Protein AF-A0A9W7AYM8-F1 (afdb_monomer_lite)

pLDDT: mean 81.11, std 18.8, range [40.88, 98.06]

Structure (mmCIF, N/CA/C/O backbone):
data_AF-A0A9W7AYM8-F1
#
_entry.id   AF-A0A9W7AYM8-F1
#
loop_
_atom_site.group_PDB
_atom_site.id
_atom_site.type_symbol
_atom_site.label_atom_id
_atom_site.label_alt_id
_atom_site.label_comp_id
_atom_site.label_asym_id
_atom_site.label_entity_id
_atom_site.label_seq_id
_atom_site.pdbx_PDB_ins_code
_atom_site.Cartn_x
_atom_site.Cartn_y
_atom_site.Cartn_z
_atom_site.occupancy
_atom_site.B_iso_or_equiv
_atom_site.auth_seq_id
_atom_site.auth_comp_id
_atom_site.auth_asym_id
_atom_site.auth_atom_id
_atom_site.pdbx_PDB_model_num
ATOM 1 N N . MET A 1 1 ? 17.872 45.618 36.017 1.00 49.00 1 MET A N 1
ATOM 2 C CA . MET A 1 1 ? 18.194 44.277 35.486 1.00 49.00 1 MET A CA 1
ATOM 3 C C . MET A 1 1 ? 17.158 43.943 34.431 1.00 49.00 1 MET A C 1
ATOM 5 O O . MET A 1 1 ? 16.007 43.738 34.785 1.00 49.00 1 MET A O 1
ATOM 9 N N . ALA A 1 2 ? 17.529 44.020 33.153 1.00 47.97 2 ALA A N 1
ATOM 10 C CA . ALA A 1 2 ? 16.627 43.759 32.036 1.00 47.97 2 ALA A CA 1
ATOM 11 C C . ALA A 1 2 ? 16.777 42.294 31.604 1.00 47.97 2 ALA A C 1
ATOM 13 O O . ALA A 1 2 ? 17.857 41.877 31.187 1.00 47.97 2 ALA A O 1
ATOM 14 N N . THR A 1 3 ? 15.705 41.519 31.748 1.00 61.06 3 THR A N 1
ATOM 15 C CA . THR A 1 3 ? 15.609 40.142 31.256 1.00 61.06 3 THR A CA 1
ATOM 16 C C . THR A 1 3 ? 15.470 40.186 29.740 1.00 61.06 3 THR A C 1
ATOM 18 O O . THR A 1 3 ? 14.425 40.564 29.215 1.00 61.06 3 THR A O 1
ATOM 21 N N . PHE A 1 4 ? 16.539 39.831 29.031 1.00 52.12 4 PHE A N 1
ATOM 22 C CA . PHE A 1 4 ? 16.510 39.626 27.588 1.00 52.12 4 PHE A CA 1
ATOM 23 C C . PHE A 1 4 ? 15.686 38.368 27.284 1.00 52.12 4 PHE A C 1
ATOM 25 O O . PHE A 1 4 ? 16.128 37.252 27.547 1.00 52.12 4 PHE A O 1
ATOM 32 N N . MET A 1 5 ? 14.480 38.554 26.741 1.00 53.94 5 MET A N 1
ATOM 33 C CA . MET A 1 5 ? 13.740 37.488 26.068 1.00 53.94 5 MET A CA 1
ATOM 34 C C . MET A 1 5 ? 14.523 37.098 24.812 1.00 53.94 5 MET A C 1
ATOM 36 O O . MET A 1 5 ? 14.597 37.862 23.849 1.00 53.94 5 MET A O 1
ATOM 40 N N . THR A 1 6 ? 15.153 35.926 24.838 1.00 57.06 6 THR A N 1
ATOM 41 C CA . THR A 1 6 ? 15.755 35.308 23.659 1.00 57.06 6 THR A CA 1
ATOM 42 C C . THR A 1 6 ? 14.660 35.014 22.644 1.00 57.06 6 THR A C 1
ATOM 44 O O . THR A 1 6 ? 13.666 34.353 22.941 1.00 57.06 6 THR A O 1
ATOM 47 N N . GLY A 1 7 ? 14.844 35.586 21.455 1.00 48.31 7 GLY A N 1
ATOM 48 C CA . GLY A 1 7 ? 13.898 35.543 20.356 1.00 48.31 7 GLY A CA 1
ATOM 49 C C . GLY A 1 7 ? 13.486 34.129 19.969 1.00 48.31 7 GLY A C 1
ATOM 50 O O . GLY A 1 7 ? 14.248 33.169 20.077 1.00 48.31 7 GLY A O 1
ATOM 51 N N . THR A 1 8 ? 12.256 34.055 19.474 1.00 43.59 8 THR A N 1
ATOM 52 C CA . THR A 1 8 ? 11.694 32.950 18.712 1.00 43.59 8 THR A CA 1
ATOM 53 C C . THR A 1 8 ? 12.670 32.539 17.613 1.00 43.59 8 THR A C 1
ATOM 55 O O . THR A 1 8 ? 12.775 33.170 16.561 1.00 43.59 8 THR A O 1
ATOM 58 N N . THR A 1 9 ? 13.413 31.462 17.851 1.00 45.94 9 THR A N 1
ATOM 59 C CA . THR A 1 9 ? 14.092 30.739 16.787 1.00 45.94 9 THR A CA 1
ATOM 60 C C . THR A 1 9 ? 13.008 30.260 15.834 1.00 45.94 9 THR A C 1
ATOM 62 O O . THR A 1 9 ? 12.247 29.345 16.134 1.00 45.94 9 THR A O 1
ATOM 65 N N . SER A 1 10 ? 12.901 30.946 14.696 1.00 50.12 10 SER A N 1
ATOM 66 C CA . SER A 1 10 ? 12.214 30.475 13.500 1.00 50.12 10 SER A CA 1
ATOM 67 C C . SER A 1 10 ? 12.677 29.044 13.245 1.00 50.12 10 SER A C 1
ATOM 69 O O . SER A 1 10 ? 13.763 28.832 12.701 1.00 50.12 10 SER A O 1
ATOM 71 N N . GLY A 1 11 ? 11.886 28.071 13.700 1.00 44.09 11 GLY A N 1
ATOM 72 C CA . GLY A 1 11 ? 12.108 26.663 13.436 1.00 44.09 11 GLY A CA 1
ATOM 73 C C . GLY A 1 11 ? 12.132 26.500 11.931 1.00 44.09 11 GLY A C 1
ATOM 74 O O . GLY A 1 11 ? 11.099 26.644 11.279 1.00 44.09 11 GLY A O 1
ATOM 75 N N . GLY A 1 12 ? 13.326 26.288 11.370 1.00 41.69 12 GLY A N 1
ATOM 76 C CA . GLY A 1 12 ? 13.466 25.952 9.964 1.00 41.69 12 GLY A CA 1
ATOM 77 C C . GLY A 1 12 ? 12.492 24.822 9.683 1.00 41.69 12 GLY A C 1
ATOM 78 O O . GLY A 1 12 ? 12.510 23.832 10.413 1.00 41.69 12 GLY A O 1
ATOM 79 N N . GLN A 1 13 ? 11.598 25.017 8.707 1.00 43.66 13 GLN A N 1
ATOM 80 C CA . GLN A 1 13 ? 10.632 23.999 8.313 1.00 43.66 13 GLN A CA 1
ATOM 81 C C . GLN A 1 13 ? 11.403 22.693 8.173 1.00 43.66 13 GLN A C 1
ATOM 83 O O . GLN A 1 13 ? 12.288 22.586 7.317 1.00 43.66 13 GLN A O 1
ATOM 88 N N . ALA A 1 14 ? 11.148 21.750 9.085 1.00 51.19 14 ALA A N 1
ATOM 89 C CA . ALA A 1 14 ? 11.766 20.443 9.027 1.00 51.19 14 ALA A CA 1
ATOM 90 C C . ALA A 1 14 ? 11.493 19.942 7.615 1.00 51.19 14 ALA A C 1
ATOM 92 O O . ALA A 1 14 ? 10.332 19.902 7.207 1.00 51.19 14 ALA A O 1
ATOM 93 N N . LYS A 1 15 ? 12.555 19.699 6.835 1.00 53.69 15 LYS A N 1
ATOM 94 C CA . LYS A 1 15 ? 12.430 19.215 5.460 1.00 53.69 15 LYS A CA 1
ATOM 95 C C . LYS A 1 15 ? 11.578 17.958 5.530 1.00 53.69 15 LYS A C 1
ATOM 97 O O . LYS A 1 15 ? 12.066 16.914 5.956 1.00 53.69 15 LYS A O 1
ATOM 102 N N . GLY A 1 16 ? 10.297 18.105 5.194 1.00 60.88 16 GLY A N 1
ATOM 103 C CA . GLY A 1 16 ? 9.349 17.013 5.220 1.00 60.88 16 GLY A CA 1
ATOM 104 C C . GLY A 1 16 ? 9.909 15.898 4.358 1.00 60.88 16 GLY A C 1
ATOM 105 O O . GLY A 1 16 ? 10.569 16.149 3.348 1.00 60.88 16 GLY A O 1
ATOM 106 N N . SER A 1 17 ? 9.652 14.664 4.752 1.00 70.62 17 SER A N 1
ATOM 107 C CA . SER A 1 17 ? 10.095 13.433 4.093 1.00 70.62 17 SER A CA 1
ATOM 108 C C . SER A 1 17 ? 9.631 13.293 2.633 1.00 70.62 17 SER A C 1
ATOM 110 O O . SER A 1 17 ? 9.906 12.275 2.014 1.00 70.62 17 SER A O 1
ATOM 112 N N . GLY A 1 18 ? 8.971 14.307 2.065 1.00 84.31 18 GLY A N 1
ATOM 113 C CA . GLY A 1 18 ? 8.602 14.410 0.657 1.00 84.31 18 GLY A CA 1
ATOM 114 C C . GLY A 1 18 ? 7.257 13.778 0.318 1.00 84.31 18 GLY A C 1
ATOM 115 O O . GLY A 1 18 ? 6.789 13.956 -0.801 1.00 84.31 18 GLY A O 1
ATOM 116 N N . ALA A 1 19 ? 6.623 13.072 1.257 1.00 90.31 19 ALA A N 1
ATOM 117 C CA . ALA A 1 19 ? 5.272 12.559 1.078 1.00 90.31 19 ALA A CA 1
ATOM 118 C C . ALA A 1 19 ? 4.236 13.675 1.253 1.00 90.31 19 ALA A C 1
ATOM 120 O O . ALA A 1 19 ? 4.351 14.511 2.150 1.00 90.31 19 ALA A O 1
ATOM 121 N N . THR A 1 20 ? 3.208 13.654 0.413 1.00 92.31 20 THR A N 1
ATOM 122 C CA . THR A 1 20 ? 2.055 14.548 0.487 1.00 92.31 20 THR A CA 1
ATOM 123 C C . THR A 1 20 ? 0.836 13.703 0.821 1.00 92.31 20 THR A C 1
ATOM 125 O O . THR A 1 20 ? 0.458 12.812 0.058 1.00 92.31 20 THR A O 1
ATOM 128 N N . VAL A 1 21 ? 0.247 13.963 1.985 1.00 92.94 21 VAL A N 1
ATOM 129 C CA . VAL A 1 21 ? -0.970 13.301 2.460 1.00 92.94 21 VAL A CA 1
ATOM 130 C C . VAL A 1 21 ? -2.140 14.243 2.191 1.00 92.94 21 VAL A C 1
ATOM 132 O O . VAL A 1 21 ? -2.062 15.423 2.521 1.00 92.94 21 VAL A O 1
ATOM 135 N N . SER A 1 22 ? -3.188 13.746 1.537 1.00 92.06 22 SER A N 1
ATOM 136 C CA . SER A 1 22 ? -4.388 14.537 1.236 1.00 92.06 22 SER A CA 1
ATOM 137 C C . SER A 1 22 ? -5.348 14.591 2.430 1.00 92.06 22 SER A C 1
ATOM 139 O O . SER A 1 22 ? -5.393 13.662 3.234 1.00 92.06 22 SER A O 1
ATOM 141 N N . ASP A 1 23 ? -6.185 15.629 2.513 1.00 93.69 23 ASP A N 1
ATOM 142 C CA . ASP A 1 23 ? -7.210 15.753 3.568 1.00 93.69 23 ASP A CA 1
ATOM 143 C C . ASP A 1 23 ? -8.219 14.591 3.559 1.00 93.69 23 ASP A C 1
ATOM 145 O O . ASP A 1 23 ? -8.776 14.215 4.595 1.00 93.69 23 ASP A O 1
ATOM 149 N N . THR A 1 24 ? -8.423 13.979 2.388 1.00 95.75 24 THR A N 1
ATOM 150 C CA . THR A 1 24 ? -9.220 12.760 2.219 1.00 95.75 24 THR A CA 1
ATOM 151 C C . THR A 1 24 ? -8.644 11.597 3.022 1.00 95.75 24 THR A C 1
ATOM 153 O O . THR A 1 24 ? -9.401 10.878 3.668 1.00 95.75 24 THR A O 1
ATOM 156 N N . VAL A 1 25 ? -7.316 11.438 3.047 1.00 96.06 25 VAL A N 1
ATOM 157 C CA . VAL A 1 25 ? -6.648 10.401 3.851 1.00 96.06 25 VAL A CA 1
ATOM 158 C C . VAL A 1 25 ? -6.883 10.640 5.339 1.00 96.06 25 VAL A C 1
ATOM 160 O O . VAL A 1 25 ? -7.237 9.707 6.055 1.00 96.06 25 VAL A O 1
ATOM 163 N N . THR A 1 26 ? -6.749 11.883 5.800 1.00 95.50 26 THR A N 1
ATOM 164 C CA . THR A 1 26 ? -6.981 12.241 7.207 1.00 95.50 26 THR A CA 1
ATOM 165 C C . THR A 1 26 ? -8.433 11.989 7.621 1.00 95.50 26 THR A C 1
ATOM 167 O O . THR A 1 26 ? -8.696 11.486 8.711 1.00 95.50 26 THR A O 1
ATOM 170 N N . SER A 1 27 ? -9.386 12.286 6.737 1.00 95.88 27 SER A N 1
ATOM 171 C CA . SER A 1 27 ? -10.815 12.081 6.991 1.00 95.88 27 SER A CA 1
ATOM 172 C C . SER A 1 27 ? -11.189 10.593 7.027 1.00 95.88 27 SER A C 1
ATOM 174 O O . SER A 1 27 ? -11.840 10.157 7.976 1.00 95.88 27 SER A O 1
A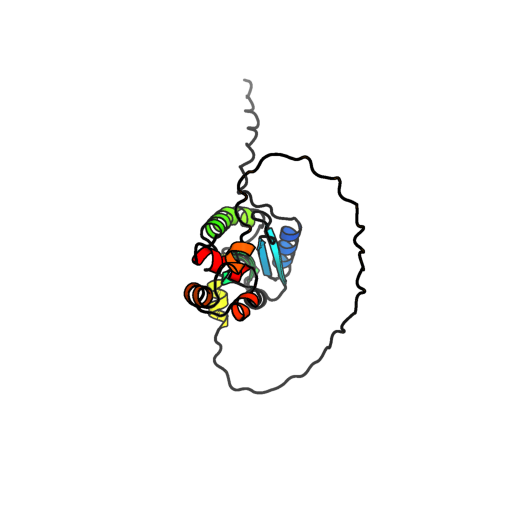TOM 176 N N . ALA A 1 28 ? -10.719 9.796 6.059 1.00 97.31 28 ALA A N 1
ATOM 177 C CA . ALA A 1 28 ? -10.893 8.339 6.044 1.00 97.31 28 ALA A CA 1
ATOM 178 C C . ALA A 1 28 ? -10.264 7.681 7.283 1.00 97.31 28 ALA A C 1
ATOM 180 O O . ALA A 1 28 ? -10.852 6.800 7.909 1.00 97.31 28 ALA A O 1
ATOM 181 N N . TRP A 1 29 ? -9.094 8.172 7.702 1.00 96.75 29 TRP A N 1
ATOM 182 C CA . TRP A 1 29 ? -8.427 7.723 8.918 1.00 96.75 29 TRP A CA 1
ATOM 183 C C . TRP A 1 29 ? -9.261 7.952 10.178 1.00 96.75 29 TRP A C 1
ATOM 185 O O . TRP A 1 29 ? -9.470 7.029 10.965 1.00 96.75 29 TRP A O 1
ATOM 195 N N . LEU A 1 30 ? -9.750 9.179 10.374 1.00 95.81 30 LEU A N 1
ATOM 196 C CA . LEU A 1 30 ? -10.579 9.520 11.529 1.00 95.81 30 LEU A CA 1
ATOM 197 C C . LEU A 1 30 ? -11.885 8.720 11.535 1.00 95.81 30 LEU A C 1
ATOM 199 O O . LEU A 1 30 ? -12.317 8.274 12.597 1.00 95.81 30 LEU A O 1
ATOM 203 N N . ASN A 1 31 ? -12.478 8.500 10.360 1.00 96.19 31 ASN A N 1
ATOM 204 C CA . ASN A 1 31 ? -13.666 7.671 10.199 1.00 96.19 31 ASN A CA 1
ATOM 205 C C . ASN A 1 31 ? -13.402 6.221 10.638 1.00 96.19 31 ASN A C 1
ATOM 207 O O . ASN A 1 31 ? -14.085 5.718 11.529 1.00 96.19 31 ASN A O 1
ATOM 211 N N . ALA A 1 32 ? -12.363 5.582 10.092 1.00 96.62 32 ALA A N 1
ATOM 212 C CA . ALA A 1 32 ? -11.984 4.216 10.452 1.00 96.62 32 ALA A CA 1
ATOM 213 C C . ALA A 1 32 ? -11.650 4.084 11.946 1.00 96.62 32 ALA A C 1
ATOM 215 O O . ALA A 1 32 ? -12.070 3.130 12.599 1.00 96.62 32 ALA A O 1
ATOM 216 N N . ARG A 1 33 ? -10.944 5.062 12.520 1.00 95.38 33 ARG A N 1
ATOM 217 C CA . ARG A 1 33 ? -10.576 5.049 13.938 1.00 95.38 33 ARG A CA 1
ATOM 218 C C . ARG A 1 33 ? -11.782 5.179 14.867 1.00 95.38 33 ARG A C 1
ATOM 220 O O . ARG A 1 33 ? -11.858 4.451 15.851 1.00 95.38 33 ARG A O 1
ATOM 227 N N . ASN A 1 34 ? -12.693 6.106 14.583 1.00 94.56 34 ASN A N 1
ATOM 228 C CA . ASN A 1 34 ? -13.818 6.399 15.475 1.00 94.56 34 ASN A CA 1
ATOM 229 C C . ASN A 1 34 ? -14.956 5.379 15.350 1.00 94.56 34 ASN A C 1
ATOM 231 O O . ASN A 1 34 ? -15.655 5.142 16.331 1.00 94.56 34 ASN A O 1
ATOM 235 N N . ASN A 1 35 ? -15.124 4.773 14.172 1.00 95.06 35 ASN A N 1
ATOM 236 C CA . ASN A 1 35 ? -16.228 3.854 13.887 1.00 95.06 35 ASN A CA 1
ATOM 237 C C . ASN A 1 35 ? -15.828 2.370 13.928 1.00 95.06 35 ASN A C 1
ATOM 239 O O . ASN A 1 35 ? -16.647 1.513 13.623 1.00 95.06 35 ASN A O 1
ATOM 243 N N . GLY A 1 36 ? -14.590 2.042 14.315 1.00 94.19 36 GLY A N 1
ATOM 244 C CA . GLY A 1 36 ? -14.157 0.644 14.431 1.00 94.19 36 GLY A CA 1
ATOM 245 C C . GLY A 1 36 ? -13.903 -0.041 13.082 1.00 94.19 36 GLY A C 1
ATOM 246 O O . GLY A 1 36 ? -14.199 -1.221 12.907 1.00 94.19 36 GLY A O 1
ATOM 247 N N . GLY A 1 37 ? -13.367 0.700 12.116 1.00 96.44 37 GLY A N 1
ATOM 248 C CA . GLY A 1 37 ? -13.082 0.228 10.765 1.00 96.44 37 GLY A CA 1
ATOM 249 C C . GLY A 1 37 ? -11.601 -0.009 10.475 1.00 96.44 37 GLY A C 1
ATOM 250 O O . GLY A 1 37 ? -10.755 -0.145 11.365 1.00 96.44 37 GLY A O 1
ATOM 251 N N . PHE A 1 38 ? -11.287 -0.032 9.187 1.00 97.75 38 PHE A N 1
ATOM 252 C CA . PHE A 1 38 ? -9.932 -0.072 8.660 1.00 97.75 38 PHE A CA 1
ATOM 253 C C . PHE A 1 38 ? -9.771 0.940 7.526 1.00 97.75 38 PHE A C 1
ATOM 255 O O . PHE A 1 38 ? -10.734 1.341 6.871 1.00 97.75 38 PHE A O 1
ATOM 262 N N . VAL A 1 39 ? -8.526 1.325 7.273 1.00 98.06 39 VAL A N 1
ATOM 263 C CA . VAL A 1 39 ? -8.155 2.146 6.123 1.00 98.06 39 VAL A CA 1
ATOM 264 C C . VAL A 1 39 ? -6.827 1.660 5.561 1.00 98.06 39 VAL A C 1
ATOM 266 O O . VAL A 1 39 ? -5.876 1.409 6.303 1.00 98.06 39 VAL A O 1
ATOM 269 N N . LEU A 1 40 ? -6.768 1.529 4.241 1.00 97.88 40 LEU A N 1
ATOM 270 C CA . LEU A 1 40 ? -5.582 1.199 3.467 1.00 97.88 40 LEU A CA 1
ATOM 271 C C . LEU A 1 40 ? -5.233 2.366 2.549 1.00 97.88 40 LEU A C 1
ATOM 273 O O . LEU A 1 40 ? -6.060 2.901 1.808 1.00 97.88 40 LEU A O 1
ATOM 277 N N . LEU A 1 41 ? -3.963 2.724 2.588 1.00 97.69 41 LEU A N 1
ATOM 278 C CA . LEU A 1 41 ? -3.351 3.839 1.899 1.00 97.69 41 LEU A CA 1
ATOM 279 C C . LEU A 1 41 ? -2.263 3.306 0.976 1.00 97.69 41 LEU A C 1
ATOM 281 O O . LEU A 1 41 ? -1.493 2.419 1.349 1.00 97.69 41 LEU A O 1
ATOM 285 N N . SER A 1 42 ? -2.148 3.886 -0.210 1.00 97.19 42 SER A N 1
ATOM 286 C CA . SER A 1 42 ? -1.041 3.607 -1.121 1.00 97.19 42 SER A CA 1
ATOM 287 C C . SER A 1 42 ? -0.646 4.862 -1.883 1.00 97.19 42 SER A C 1
ATOM 289 O O . SER A 1 42 ? -1.229 5.932 -1.708 1.00 97.19 42 SER A O 1
ATOM 291 N N . TYR A 1 43 ? 0.368 4.741 -2.730 1.00 96.75 43 TYR A N 1
ATOM 292 C CA . TYR A 1 43 ? 0.687 5.798 -3.672 1.00 96.75 43 TYR A CA 1
ATOM 293 C C . TYR A 1 43 ? -0.394 5.920 -4.742 1.00 96.75 43 TYR A C 1
ATOM 295 O O . TYR A 1 43 ? -0.900 4.921 -5.255 1.00 96.75 43 TYR A O 1
ATOM 303 N N . GLU A 1 44 ? -0.686 7.155 -5.132 1.00 94.94 44 GLU A N 1
ATOM 304 C CA . GLU A 1 44 ? -1.477 7.431 -6.328 1.00 94.94 44 GLU A CA 1
ATOM 305 C C . GLU A 1 44 ? -0.777 6.869 -7.578 1.00 94.94 44 GLU A C 1
ATOM 307 O O . GLU A 1 44 ? 0.456 6.863 -7.675 1.00 94.94 44 GLU A O 1
ATOM 312 N N . LEU A 1 45 ? -1.555 6.414 -8.564 1.00 90.44 45 LEU A N 1
ATOM 313 C CA . LEU A 1 45 ? -1.013 5.864 -9.802 1.00 90.44 45 LEU A CA 1
ATOM 314 C C . LEU A 1 45 ? -0.094 6.888 -10.490 1.00 90.44 45 LEU A C 1
ATOM 316 O O . LEU A 1 45 ? -0.510 7.990 -10.831 1.00 90.44 45 LEU A O 1
ATOM 320 N N . ASN A 1 46 ? 1.159 6.496 -10.733 1.00 90.00 46 ASN A N 1
ATOM 321 C CA . ASN A 1 46 ? 2.240 7.338 -11.273 1.00 90.00 46 ASN A CA 1
ATOM 322 C C . ASN A 1 46 ? 2.789 8.420 -10.328 1.00 90.00 46 ASN A C 1
ATOM 324 O O . ASN A 1 46 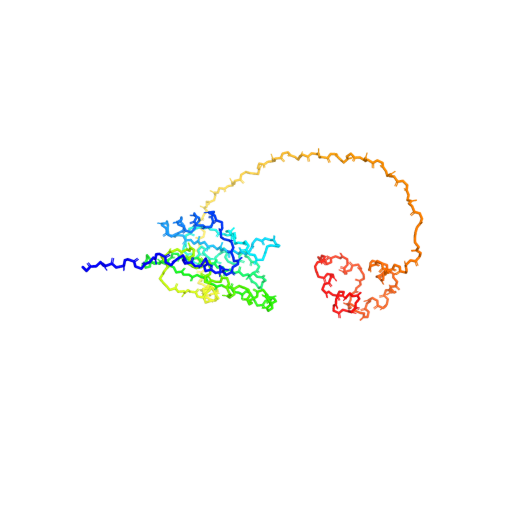? 3.757 9.094 -10.695 1.00 90.00 46 ASN A O 1
ATOM 328 N N . SER A 1 47 ? 2.255 8.565 -9.116 1.00 93.00 47 SER A N 1
ATOM 329 C CA . SER A 1 47 ? 2.844 9.445 -8.113 1.00 93.00 47 SER A CA 1
ATOM 330 C C . SER A 1 47 ? 3.907 8.719 -7.297 1.00 93.00 47 SER A C 1
ATOM 332 O O . SER A 1 47 ? 3.863 7.512 -7.064 1.00 93.00 47 SER A O 1
ATOM 334 N N . LYS A 1 48 ? 4.917 9.474 -6.866 1.00 93.25 48 LYS A N 1
ATOM 335 C CA . LYS A 1 48 ? 5.985 8.985 -5.980 1.00 93.25 48 LYS A CA 1
ATOM 336 C C . LYS A 1 48 ? 5.826 9.491 -4.552 1.00 93.25 48 LYS A C 1
ATOM 338 O O . LYS A 1 48 ? 6.564 9.039 -3.681 1.00 93.25 48 LYS A O 1
ATOM 343 N N . THR A 1 49 ? 4.939 10.456 -4.347 1.00 94.44 49 THR A N 1
ATOM 344 C CA . THR A 1 49 ? 4.854 11.278 -3.138 1.00 94.44 49 THR A CA 1
ATOM 345 C C . THR A 1 49 ? 3.424 11.409 -2.642 1.00 94.44 49 THR A C 1
ATOM 347 O O . THR A 1 49 ? 3.238 11.490 -1.433 1.00 94.44 49 THR A O 1
ATOM 350 N N . ASN A 1 50 ? 2.429 11.386 -3.532 1.00 95.12 50 ASN A N 1
ATOM 351 C CA . ASN A 1 50 ? 1.029 11.511 -3.139 1.00 95.12 50 ASN A CA 1
ATOM 352 C C . ASN A 1 50 ? 0.517 10.188 -2.592 1.00 95.12 50 ASN A C 1
ATOM 354 O O . ASN A 1 50 ? 0.604 9.156 -3.266 1.00 95.12 50 ASN A O 1
ATOM 358 N N . VAL A 1 51 ? -0.037 10.251 -1.388 1.00 96.38 51 VAL A N 1
ATOM 359 C CA . VAL A 1 51 ? -0.691 9.129 -0.723 1.00 96.38 51 VAL A CA 1
ATOM 360 C C . VAL A 1 51 ? -2.203 9.303 -0.836 1.00 96.38 51 VAL A C 1
ATOM 362 O O . VAL A 1 51 ? -2.737 10.381 -0.562 1.00 96.38 51 VAL A O 1
ATOM 365 N N . VAL A 1 52 ? -2.882 8.236 -1.248 1.00 97.19 52 VAL A N 1
ATOM 366 C CA . VAL A 1 52 ? -4.335 8.177 -1.444 1.00 97.19 52 VAL A CA 1
ATOM 367 C C . VAL A 1 52 ? -4.922 6.984 -0.703 1.00 97.19 52 VAL A C 1
ATOM 369 O O . VAL A 1 52 ? -4.231 5.995 -0.446 1.00 97.19 52 VAL A O 1
ATOM 372 N N . VAL A 1 53 ? -6.207 7.080 -0.374 1.00 97.75 53 VAL A N 1
ATOM 373 C CA . VAL A 1 53 ? -6.991 5.962 0.159 1.00 97.75 53 VAL A CA 1
ATOM 374 C C . VAL A 1 53 ? -7.294 5.005 -0.986 1.00 97.75 53 VAL A C 1
ATOM 376 O O . VAL A 1 53 ? -7.795 5.428 -2.027 1.00 97.75 53 VAL A O 1
ATOM 379 N N . ILE A 1 54 ? -6.970 3.727 -0.808 1.00 97.75 54 ILE A N 1
ATOM 380 C CA . ILE A 1 54 ? -7.261 2.683 -1.801 1.00 97.75 54 ILE A CA 1
ATOM 381 C C . ILE A 1 54 ? -8.394 1.755 -1.364 1.00 97.75 54 ILE A C 1
ATOM 383 O O . ILE A 1 54 ? -9.072 1.187 -2.213 1.00 97.75 54 ILE A O 1
ATOM 387 N N . ALA A 1 55 ? -8.591 1.602 -0.057 1.00 97.81 55 ALA A N 1
ATOM 388 C CA . ALA A 1 55 ? -9.696 0.862 0.522 1.00 97.81 55 ALA A CA 1
ATOM 389 C C . ALA A 1 55 ? -9.964 1.392 1.930 1.00 97.81 55 ALA A C 1
ATOM 391 O O . ALA A 1 55 ? -9.037 1.721 2.669 1.00 97.81 55 ALA A O 1
ATOM 392 N N . GLU A 1 56 ? -11.229 1.456 2.301 1.00 97.69 56 GLU A N 1
ATOM 393 C CA . GLU A 1 56 ? -11.689 1.735 3.654 1.00 97.69 56 GLU A CA 1
ATOM 394 C C . GLU A 1 56 ? -12.968 0.936 3.889 1.00 97.69 56 GLU A C 1
ATOM 396 O O . GLU A 1 56 ? -13.662 0.569 2.935 1.00 97.69 56 GLU A O 1
ATOM 401 N N . GLY A 1 57 ? -13.269 0.640 5.144 1.00 97.12 57 GLY A N 1
ATOM 402 C CA . GLY A 1 57 ? -14.467 -0.114 5.472 1.00 97.12 57 GLY A CA 1
ATOM 403 C C . GLY A 1 57 ? -14.581 -0.431 6.950 1.00 97.12 57 GLY A C 1
ATOM 404 O O . GLY A 1 57 ? -13.752 -0.032 7.767 1.00 97.12 57 GLY A O 1
ATOM 405 N N . GLU A 1 58 ? -15.634 -1.162 7.279 1.00 95.44 58 GLU A N 1
ATOM 406 C CA . GLU A 1 58 ? -15.903 -1.683 8.617 1.00 95.44 58 GLU A CA 1
ATOM 407 C C . GLU A 1 58 ? -15.329 -3.105 8.774 1.00 95.44 58 GLU A C 1
ATOM 409 O O . GLU A 1 58 ? -14.794 -3.683 7.827 1.00 95.44 58 GLU A O 1
ATOM 414 N N . GLY A 1 59 ? -15.429 -3.682 9.974 1.00 91.44 59 GLY A N 1
ATOM 415 C CA . GLY A 1 59 ? -15.055 -5.084 10.218 1.00 91.44 59 GLY A CA 1
ATOM 416 C C . GLY A 1 59 ? -13.606 -5.311 10.662 1.00 91.44 59 GLY A C 1
ATOM 417 O O . GLY A 1 59 ? -13.127 -6.442 10.603 1.00 91.44 59 GLY A O 1
ATOM 418 N N . GLY A 1 60 ? -12.900 -4.262 11.102 1.00 94.44 60 GLY A N 1
ATOM 419 C CA . GLY A 1 60 ? -11.578 -4.375 11.727 1.00 94.44 60 GLY A CA 1
ATOM 420 C C . GLY A 1 60 ? -10.586 -5.223 10.920 1.00 94.44 60 GLY A C 1
ATOM 421 O O . GLY A 1 60 ? -10.321 -4.947 9.749 1.00 94.44 60 GLY A O 1
ATOM 422 N N . ILE A 1 61 ? -10.019 -6.252 11.560 1.00 94.88 61 ILE A N 1
ATOM 423 C CA . ILE A 1 61 ? -8.991 -7.131 10.974 1.00 94.88 61 ILE A CA 1
ATOM 424 C C . ILE A 1 61 ? -9.548 -7.989 9.827 1.00 94.88 61 ILE A C 1
ATOM 426 O O . ILE A 1 61 ? -8.842 -8.210 8.843 1.00 94.88 61 ILE A O 1
ATOM 430 N N . GLU A 1 62 ? -10.798 -8.447 9.920 1.00 94.50 62 GLU A N 1
ATOM 431 C CA . GLU A 1 62 ? -11.432 -9.275 8.884 1.00 94.50 62 GLU A CA 1
ATOM 432 C C . GLU A 1 62 ? -11.738 -8.459 7.625 1.00 94.50 62 GLU A C 1
ATOM 434 O O . GLU A 1 62 ? -11.419 -8.874 6.510 1.00 94.50 62 GLU A O 1
ATOM 439 N N . GLY A 1 63 ? -12.285 -7.252 7.798 1.00 95.75 63 GLY A N 1
ATOM 440 C CA . GLY A 1 63 ? -12.508 -6.324 6.687 1.00 95.75 63 GLY A CA 1
ATOM 441 C C . GLY A 1 63 ? -11.194 -5.929 6.008 1.00 95.75 63 GLY A C 1
ATOM 442 O O . GLY A 1 63 ? -11.091 -5.943 4.778 1.00 95.75 63 GLY A O 1
ATOM 443 N N . LEU A 1 64 ? -10.159 -5.660 6.811 1.00 96.81 64 LEU A N 1
ATOM 444 C CA . LEU A 1 64 ? -8.816 -5.355 6.325 1.00 96.81 64 LEU A CA 1
ATOM 445 C C . LEU A 1 64 ? -8.229 -6.508 5.501 1.00 96.81 64 LEU A C 1
ATOM 447 O O . LEU A 1 64 ? -7.663 -6.256 4.436 1.00 96.81 64 LEU A O 1
ATOM 451 N N . SER A 1 65 ? -8.324 -7.750 5.984 1.00 95.69 65 SER A N 1
ATOM 452 C CA . SER A 1 65 ? -7.748 -8.910 5.297 1.00 95.69 65 SER A CA 1
ATOM 453 C C . SER A 1 65 ? -8.456 -9.174 3.967 1.00 95.69 65 SER A C 1
ATOM 455 O O . SER A 1 65 ? -7.782 -9.337 2.947 1.00 95.69 65 SER A O 1
ATOM 457 N N . ALA A 1 66 ? -9.789 -9.097 3.941 1.00 95.75 66 ALA A N 1
ATOM 458 C CA . ALA A 1 66 ? -10.583 -9.228 2.722 1.00 95.75 66 ALA A CA 1
ATOM 459 C C . ALA A 1 66 ? -10.245 -8.133 1.696 1.00 95.75 66 ALA A C 1
ATOM 461 O O . ALA A 1 66 ? -10.017 -8.420 0.516 1.00 95.75 66 ALA A O 1
ATOM 462 N N . ALA A 1 67 ? -10.137 -6.876 2.141 1.00 96.94 67 ALA A N 1
ATOM 463 C CA . ALA A 1 67 ? -9.744 -5.771 1.273 1.00 96.94 67 ALA A CA 1
ATOM 464 C C . ALA A 1 67 ? -8.314 -5.949 0.740 1.00 96.94 67 ALA A C 1
ATOM 466 O O . ALA A 1 67 ? -8.078 -5.777 -0.456 1.00 96.94 67 ALA A O 1
ATOM 467 N N . ALA A 1 68 ? -7.368 -6.352 1.592 1.00 96.31 68 ALA A N 1
ATOM 468 C CA . ALA A 1 68 ? -5.979 -6.584 1.208 1.00 96.31 68 ALA A CA 1
ATOM 469 C C . ALA A 1 68 ? -5.831 -7.708 0.168 1.00 96.31 68 ALA A C 1
ATOM 471 O O . ALA A 1 68 ? -5.066 -7.551 -0.783 1.00 96.31 68 ALA A O 1
ATOM 472 N N . GLN A 1 69 ? -6.591 -8.800 0.291 1.00 94.81 69 GLN A N 1
ATOM 473 C CA . GLN A 1 69 ? -6.577 -9.912 -0.672 1.00 94.81 69 GLN A CA 1
ATOM 474 C C . GLN A 1 69 ? -7.068 -9.513 -2.073 1.00 94.81 69 GLN A C 1
ATOM 476 O O . GLN A 1 69 ? -6.659 -10.117 -3.063 1.00 94.81 69 GLN A O 1
ATOM 481 N N . SER A 1 70 ? -7.912 -8.482 -2.178 1.00 94.62 70 SER A N 1
ATOM 482 C CA . SER A 1 70 ? -8.382 -7.967 -3.473 1.00 94.62 70 SER A CA 1
ATOM 483 C C . SER A 1 70 ? -7.331 -7.137 -4.230 1.00 94.62 70 SER A C 1
ATOM 485 O O . SER A 1 70 ? -7.508 -6.832 -5.412 1.00 94.62 70 SER A O 1
ATOM 487 N N . LEU A 1 71 ? -6.231 -6.766 -3.566 1.00 95.31 71 LEU A N 1
ATOM 488 C CA . LEU A 1 71 ? -5.199 -5.882 -4.098 1.00 95.31 71 LEU A CA 1
ATOM 489 C C . LEU A 1 71 ? -3.994 -6.670 -4.643 1.00 95.31 71 LEU A C 1
ATOM 491 O O . LEU A 1 71 ? -3.693 -7.768 -4.176 1.00 95.31 71 LEU A O 1
ATOM 495 N N . PRO A 1 72 ? -3.231 -6.109 -5.600 1.00 94.69 72 PRO A N 1
ATOM 496 C CA . PRO A 1 72 ? -2.021 -6.738 -6.134 1.00 94.69 72 PRO A CA 1
ATOM 497 C C . PRO A 1 72 ? -0.826 -6.600 -5.167 1.00 94.69 72 PRO A C 1
ATOM 499 O O . PRO A 1 72 ? 0.175 -5.948 -5.484 1.00 94.69 72 PRO A O 1
ATOM 502 N N . LEU A 1 73 ? -0.933 -7.240 -3.995 1.00 94.06 73 LEU A N 1
ATOM 503 C CA . LEU A 1 73 ? -0.034 -7.120 -2.839 1.00 94.06 73 LEU A CA 1
ATOM 504 C C . LEU A 1 73 ? 1.454 -7.165 -3.210 1.00 94.06 73 LEU A C 1
ATOM 506 O O . LEU A 1 73 ? 2.209 -6.280 -2.813 1.00 94.06 73 LEU A O 1
ATOM 510 N N . ASN A 1 74 ? 1.876 -8.114 -4.049 1.00 94.00 74 ASN A N 1
ATOM 511 C CA . ASN A 1 74 ? 3.291 -8.281 -4.406 1.00 94.00 74 ASN A CA 1
ATOM 512 C C . ASN A 1 74 ? 3.922 -7.024 -5.025 1.00 94.00 74 ASN A C 1
ATOM 514 O O . ASN A 1 74 ? 5.121 -6.806 -4.883 1.00 94.00 74 ASN A O 1
ATOM 518 N N . SER A 1 75 ? 3.125 -6.172 -5.672 1.00 95.00 75 SER A N 1
ATOM 519 C CA . SER A 1 75 ? 3.595 -4.977 -6.382 1.00 95.00 75 SER A CA 1
ATOM 520 C C . SER A 1 75 ? 3.220 -3.652 -5.711 1.00 95.00 75 SER A C 1
ATOM 522 O O . SER A 1 75 ? 3.478 -2.588 -6.280 1.00 95.00 75 SER A O 1
ATOM 524 N N . THR A 1 76 ? 2.637 -3.691 -4.509 1.00 95.75 76 THR A N 1
ATOM 525 C CA . THR A 1 76 ? 2.030 -2.513 -3.876 1.00 95.75 76 THR A CA 1
ATOM 526 C C . THR A 1 76 ? 2.597 -2.236 -2.487 1.00 95.75 76 THR A C 1
ATOM 528 O O . THR A 1 76 ? 2.831 -3.131 -1.678 1.00 95.75 76 THR A O 1
ATOM 531 N N . VAL A 1 77 ? 2.836 -0.953 -2.214 1.00 96.56 77 VAL A N 1
ATOM 532 C CA . VAL A 1 77 ? 3.157 -0.465 -0.871 1.00 96.56 77 VAL A CA 1
ATOM 533 C C . VAL A 1 77 ? 1.854 -0.084 -0.197 1.00 96.56 77 VAL A C 1
ATOM 535 O O . VAL A 1 77 ? 1.109 0.721 -0.756 1.00 96.56 77 VAL A O 1
ATOM 538 N N . LEU A 1 78 ? 1.603 -0.624 0.988 1.00 97.00 78 LEU A N 1
ATOM 539 C CA . LEU A 1 78 ? 0.443 -0.285 1.791 1.00 97.00 78 LEU A CA 1
ATOM 540 C C . LEU A 1 78 ? 0.879 0.302 3.128 1.00 97.00 78 LEU A C 1
ATOM 542 O O . LEU A 1 78 ? 1.758 -0.228 3.811 1.00 97.00 78 LEU A O 1
ATOM 546 N N . TRP A 1 79 ? 0.207 1.378 3.505 1.00 96.69 79 TRP A N 1
ATOM 547 C CA . TRP A 1 79 ? 0.117 1.832 4.885 1.00 96.69 79 TRP A CA 1
ATOM 548 C C . TRP A 1 79 ? -1.337 1.823 5.291 1.00 96.69 79 TRP A C 1
ATOM 550 O O . TRP A 1 79 ? -2.222 1.789 4.443 1.00 96.69 79 TRP A O 1
ATOM 560 N N . GLY A 1 80 ? -1.605 1.891 6.575 1.00 96.62 80 GLY A N 1
ATOM 561 C CA . GLY A 1 80 ? -2.975 1.924 7.015 1.00 96.62 80 GLY A CA 1
ATOM 562 C C . GLY A 1 80 ? -3.099 1.829 8.507 1.00 96.62 80 GLY A C 1
ATOM 563 O O . GLY A 1 80 ? -2.121 1.919 9.258 1.00 96.62 80 GLY A O 1
ATOM 564 N N . GLY A 1 81 ? -4.340 1.652 8.912 1.00 97.00 81 GLY A N 1
ATOM 565 C CA . GLY A 1 81 ? -4.695 1.445 10.292 1.00 97.00 81 GLY A CA 1
ATOM 566 C C . GLY A 1 81 ? -5.931 0.581 10.385 1.00 97.00 81 GLY A C 1
ATOM 567 O O . GLY A 1 81 ? -6.751 0.542 9.465 1.00 97.00 81 GLY A O 1
ATOM 568 N N . VAL A 1 82 ? -6.035 -0.136 11.492 1.00 97.56 82 VAL A N 1
ATOM 569 C CA . VAL A 1 82 ? -7.149 -1.039 11.750 1.00 97.56 82 VAL A CA 1
ATOM 570 C C . VAL A 1 82 ? -7.547 -0.978 13.211 1.00 97.56 82 VAL A C 1
ATOM 572 O O . VAL A 1 82 ? -6.691 -0.960 14.104 1.00 97.56 82 VAL A O 1
ATOM 575 N N . ALA A 1 83 ? -8.853 -0.930 13.448 1.00 96.69 83 ALA A N 1
ATOM 576 C CA . ALA A 1 83 ? -9.418 -1.084 14.771 1.00 96.69 83 ALA A CA 1
ATOM 577 C C . ALA A 1 83 ? -9.312 -2.547 15.205 1.00 96.69 83 ALA A C 1
ATOM 579 O O . ALA A 1 83 ? -9.625 -3.468 14.451 1.00 96.69 83 ALA A O 1
ATOM 580 N N . THR A 1 84 ? -8.854 -2.752 16.433 1.00 95.19 84 THR A N 1
ATOM 581 C CA . THR A 1 84 ? -8.813 -4.068 17.072 1.00 95.19 84 THR A CA 1
ATOM 582 C C . THR A 1 84 ? -9.863 -4.145 18.171 1.00 95.19 84 THR A C 1
ATOM 584 O O . THR A 1 84 ? -10.285 -3.119 18.709 1.00 95.19 84 THR A O 1
ATOM 587 N N . ASP A 1 85 ? -10.206 -5.363 18.581 1.00 87.69 85 ASP A N 1
ATOM 588 C CA . ASP A 1 85 ? -11.222 -5.657 19.607 1.00 87.69 85 ASP A CA 1
ATOM 589 C C . ASP A 1 85 ? -10.950 -4.965 20.955 1.00 87.69 85 ASP A C 1
ATOM 591 O O . ASP A 1 85 ? -11.846 -4.741 21.762 1.00 87.69 85 ASP A O 1
ATOM 595 N N . SER A 1 86 ? -9.697 -4.571 21.190 1.00 84.19 86 SER A N 1
ATOM 596 C CA . SER A 1 86 ? -9.260 -3.836 22.381 1.00 84.19 86 SER A CA 1
ATOM 597 C C . SER A 1 86 ? -9.588 -2.334 22.364 1.00 84.19 86 SER A C 1
ATOM 599 O O . SER A 1 86 ? -9.049 -1.591 23.184 1.00 84.19 86 SER A O 1
ATOM 601 N N . ASN A 1 87 ? -10.421 -1.864 21.424 1.00 85.69 87 ASN A N 1
ATOM 602 C CA . ASN A 1 87 ? -10.664 -0.439 21.165 1.00 85.69 87 ASN A CA 1
ATOM 603 C C . ASN A 1 87 ? -9.357 0.345 20.919 1.00 85.69 87 ASN A C 1
ATOM 605 O O . ASN A 1 87 ? -9.250 1.543 21.189 1.00 85.69 87 ASN A O 1
ATOM 609 N N . THR A 1 88 ? -8.325 -0.355 20.440 1.00 95.12 88 THR A N 1
ATOM 610 C CA . THR A 1 88 ? -7.064 0.254 20.028 1.00 95.12 88 THR A CA 1
ATOM 611 C C . THR A 1 88 ? -6.970 0.226 18.517 1.00 95.12 88 THR A C 1
ATOM 613 O O . THR A 1 88 ? -7.293 -0.776 17.873 1.00 95.12 88 THR A O 1
ATOM 616 N N . PHE A 1 89 ? -6.522 1.342 17.957 1.00 96.12 89 PHE A N 1
ATOM 617 C CA . PHE A 1 89 ? -6.220 1.465 16.542 1.00 96.12 89 PHE A CA 1
ATOM 618 C C . PHE A 1 89 ? -4.733 1.176 16.352 1.00 96.12 89 PHE A C 1
ATOM 620 O O . PHE A 1 89 ? -3.909 1.732 17.081 1.00 96.12 89 PHE A O 1
ATOM 627 N N . LYS A 1 90 ? -4.368 0.283 15.436 1.00 97.00 90 LYS A N 1
ATOM 628 C CA . LYS A 1 90 ? -2.965 -0.089 15.201 1.00 97.00 90 LYS A CA 1
ATOM 629 C C . LYS A 1 90 ? -2.544 0.261 13.789 1.00 97.00 90 LYS A C 1
ATOM 631 O O . LYS A 1 90 ? -3.343 0.136 12.866 1.00 97.00 90 LYS A O 1
ATOM 636 N N . HIS A 1 91 ? -1.280 0.647 13.624 1.00 96.88 91 HIS A N 1
ATOM 637 C CA . HIS A 1 91 ? -0.704 0.869 12.304 1.00 96.88 91 HIS A CA 1
ATOM 638 C C . HIS A 1 91 ? -0.525 -0.440 11.556 1.00 96.88 91 HIS A C 1
ATOM 640 O O . HIS A 1 91 ? -0.160 -1.453 12.147 1.00 96.88 91 HIS A O 1
ATOM 646 N N . VAL A 1 92 ? -0.713 -0.384 10.248 1.00 96.25 92 VAL A N 1
ATOM 647 C CA . VAL A 1 92 ? -0.450 -1.491 9.339 1.00 96.25 92 VAL A CA 1
ATOM 648 C C . VAL A 1 92 ? 0.538 -1.005 8.291 1.00 96.25 92 VAL A C 1
ATOM 650 O O . VAL A 1 92 ? 0.316 0.028 7.658 1.00 96.25 92 VAL A O 1
ATOM 653 N N . THR A 1 93 ? 1.626 -1.747 8.106 1.00 95.75 93 THR A N 1
ATOM 654 C CA . THR A 1 93 ? 2.589 -1.505 7.028 1.00 95.75 93 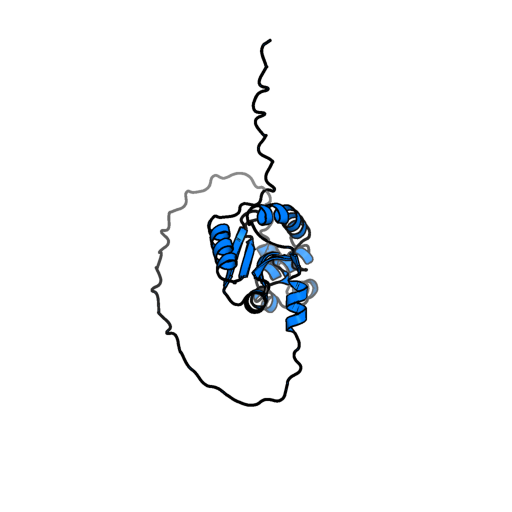THR A CA 1
ATOM 655 C C . THR A 1 93 ? 2.765 -2.788 6.235 1.00 95.75 93 THR A C 1
ATOM 657 O O . THR A 1 93 ? 2.921 -3.860 6.814 1.00 95.75 93 THR A O 1
ATOM 660 N N . PHE A 1 94 ? 2.786 -2.677 4.912 1.00 96.19 94 PHE A N 1
ATOM 661 C CA . PHE A 1 94 ? 3.116 -3.787 4.031 1.00 96.19 94 PHE A CA 1
ATOM 662 C C . PHE A 1 94 ? 3.877 -3.286 2.810 1.00 96.19 94 PHE A C 1
ATOM 664 O O . PHE A 1 94 ? 3.543 -2.261 2.214 1.00 96.19 94 PHE A O 1
ATOM 671 N N . ILE A 1 95 ? 4.923 -4.008 2.427 1.00 96.12 95 ILE A N 1
ATOM 672 C CA . ILE A 1 95 ? 5.709 -3.699 1.238 1.00 96.12 95 ILE A CA 1
ATOM 673 C C . ILE A 1 95 ? 5.810 -4.978 0.421 1.00 96.12 95 ILE A C 1
ATOM 675 O O . ILE A 1 95 ? 6.506 -5.906 0.826 1.00 96.12 95 ILE A O 1
ATOM 679 N N . GLY A 1 96 ? 5.157 -4.993 -0.738 1.00 96.00 96 GLY A N 1
ATOM 680 C CA . GLY A 1 96 ? 5.226 -6.107 -1.674 1.00 96.00 96 GLY A CA 1
ATOM 681 C C . GLY A 1 96 ? 6.655 -6.509 -2.063 1.00 96.00 96 GLY A C 1
ATOM 682 O O . GLY A 1 96 ? 7.581 -5.687 -2.150 1.00 96.00 96 GLY A O 1
ATOM 683 N N . GLU A 1 97 ? 6.835 -7.803 -2.311 1.00 95.62 97 GLU A N 1
ATOM 684 C CA . GLU A 1 97 ? 8.136 -8.397 -2.620 1.00 95.62 97 GLU A CA 1
ATOM 685 C C . GLU A 1 97 ? 8.677 -7.972 -3.991 1.00 95.62 97 GLU A C 1
ATOM 687 O O . GLU A 1 97 ? 9.872 -7.691 -4.108 1.00 95.62 97 GLU A O 1
ATOM 692 N N . ASP A 1 98 ? 7.798 -7.814 -4.985 1.00 96.19 98 ASP A N 1
ATOM 693 C CA . ASP A 1 98 ? 8.134 -7.450 -6.371 1.00 96.19 98 ASP A CA 1
ATOM 694 C C . ASP A 1 98 ? 8.383 -5.943 -6.557 1.00 96.19 98 ASP A C 1
ATOM 696 O O . ASP A 1 98 ? 8.616 -5.448 -7.667 1.00 96.19 98 ASP A O 1
ATOM 700 N N . ILE A 1 99 ? 8.349 -5.172 -5.471 1.00 95.00 99 ILE A N 1
ATOM 701 C CA . ILE A 1 99 ? 8.599 -3.736 -5.510 1.00 95.00 99 ILE A CA 1
ATOM 702 C C . ILE A 1 99 ? 10.095 -3.487 -5.651 1.00 95.00 99 ILE A C 1
ATOM 704 O O . ILE A 1 99 ? 10.902 -3.861 -4.799 1.00 95.00 99 ILE A O 1
ATOM 708 N N . GLY A 1 100 ? 10.472 -2.774 -6.715 1.00 95.75 100 GLY A N 1
ATOM 709 C CA . GLY A 1 100 ? 11.863 -2.402 -6.957 1.00 95.75 100 GLY A CA 1
ATOM 710 C C . GLY A 1 100 ? 12.493 -1.682 -5.755 1.00 95.75 100 GLY A C 1
ATOM 711 O O . GLY A 1 100 ? 11.853 -0.849 -5.108 1.00 95.75 100 GLY A O 1
ATOM 712 N N . GLY A 1 101 ? 13.775 -1.953 -5.486 1.00 95.75 101 GLY A N 1
ATOM 713 C CA . GLY A 1 101 ? 14.471 -1.483 -4.278 1.00 95.75 101 GLY A CA 1
ATOM 714 C C . GLY A 1 101 ? 14.379 0.029 -4.026 1.00 95.75 101 GLY A C 1
ATOM 715 O O . GLY A 1 101 ? 14.266 0.459 -2.881 1.00 95.75 101 GLY A O 1
ATOM 716 N N . LEU A 1 102 ? 14.325 0.846 -5.085 1.00 93.62 102 LEU A N 1
ATOM 717 C CA . LEU A 1 102 ? 14.145 2.297 -4.966 1.00 93.62 102 LEU A CA 1
ATOM 718 C C . LEU A 1 102 ? 12.762 2.687 -4.414 1.00 93.62 102 LEU A C 1
ATOM 720 O O . LEU A 1 102 ? 12.653 3.622 -3.621 1.00 93.62 102 LEU A O 1
ATOM 724 N N . ALA A 1 103 ? 11.701 1.997 -4.836 1.00 94.06 103 ALA A N 1
ATOM 725 C CA . ALA A 1 103 ? 10.349 2.243 -4.343 1.00 94.06 103 ALA A CA 1
ATOM 726 C C . ALA A 1 103 ? 10.193 1.751 -2.896 1.00 94.06 103 ALA A C 1
ATOM 728 O O . ALA A 1 103 ? 9.627 2.473 -2.078 1.00 94.06 103 ALA A O 1
ATOM 729 N N . ARG A 1 104 ? 10.797 0.604 -2.552 1.00 95.88 104 ARG A N 1
ATOM 730 C CA . ARG A 1 104 ? 10.893 0.106 -1.168 1.00 95.88 104 ARG A CA 1
ATOM 731 C C . ARG A 1 104 ? 11.624 1.090 -0.248 1.00 95.88 104 ARG A C 1
ATOM 733 O O . ARG A 1 104 ? 11.115 1.425 0.818 1.00 95.88 104 ARG A O 1
ATOM 740 N N . GLY A 1 105 ? 12.782 1.602 -0.671 1.00 95.00 105 GLY A N 1
ATOM 741 C CA . GLY A 1 105 ? 13.532 2.607 0.090 1.00 95.00 105 GLY A CA 1
ATOM 742 C C . GLY A 1 105 ? 12.720 3.884 0.323 1.00 95.00 105 GLY A C 1
ATOM 743 O O . GLY A 1 105 ? 12.669 4.391 1.442 1.00 95.00 105 GLY A O 1
ATOM 744 N N . ARG A 1 106 ? 12.002 4.358 -0.705 1.00 94.56 106 ARG A N 1
ATOM 745 C CA . ARG A 1 106 ? 11.107 5.516 -0.576 1.00 94.56 106 ARG A CA 1
ATOM 746 C C . ARG A 1 106 ? 9.952 5.250 0.383 1.00 94.56 106 ARG A C 1
ATOM 748 O O . ARG A 1 106 ? 9.663 6.096 1.218 1.00 94.56 106 ARG A O 1
ATOM 755 N N . ALA A 1 107 ? 9.318 4.085 0.287 1.00 94.75 107 ALA A N 1
ATOM 756 C CA . ALA A 1 107 ? 8.247 3.696 1.192 1.00 94.75 107 ALA A CA 1
ATOM 757 C C . ALA A 1 107 ? 8.693 3.713 2.661 1.00 94.75 107 ALA A C 1
ATOM 759 O O . ALA A 1 107 ? 8.005 4.273 3.509 1.00 94.75 107 ALA A O 1
ATOM 760 N N . SER A 1 108 ? 9.881 3.177 2.946 1.00 93.62 108 SER A N 1
ATOM 761 C CA . SER A 1 108 ? 10.457 3.195 4.293 1.00 93.62 108 SER A CA 1
ATOM 762 C C . SER A 1 108 ? 10.691 4.624 4.809 1.00 93.62 108 SER A C 1
ATOM 764 O O . SER A 1 108 ? 10.327 4.945 5.937 1.00 93.62 108 SER A O 1
ATOM 766 N N . LEU A 1 109 ? 11.205 5.523 3.960 1.00 92.50 109 LEU A N 1
ATOM 767 C CA . LEU A 1 109 ? 11.399 6.937 4.313 1.00 92.50 109 LEU A CA 1
ATOM 768 C C . LEU A 1 109 ? 10.074 7.689 4.520 1.00 92.50 109 LEU A C 1
ATOM 770 O O . LEU A 1 109 ? 9.968 8.537 5.406 1.00 92.50 109 LEU A O 1
ATOM 774 N N . HIS A 1 110 ? 9.063 7.386 3.706 1.00 94.69 110 HIS A N 1
ATOM 775 C CA . HIS A 1 110 ? 7.748 8.020 3.779 1.00 94.69 110 HIS A CA 1
ATOM 776 C C . HIS A 1 110 ? 6.876 7.465 4.910 1.00 94.69 110 HIS A C 1
ATOM 778 O O . HIS A 1 110 ? 5.949 8.161 5.318 1.00 94.69 110 HIS A O 1
ATOM 784 N N . LYS A 1 111 ? 7.191 6.283 5.468 1.00 92.81 111 LYS A N 1
ATOM 785 C CA . LYS A 1 111 ? 6.460 5.679 6.596 1.00 92.81 111 LYS A CA 1
ATOM 786 C C . LYS A 1 111 ? 6.247 6.697 7.714 1.00 92.81 111 LYS A C 1
ATOM 788 O O . LYS A 1 111 ? 5.113 7.010 8.038 1.00 92.81 111 LYS A O 1
ATOM 793 N N . ASN A 1 112 ? 7.318 7.302 8.225 1.00 90.25 112 ASN A N 1
ATOM 794 C CA . ASN A 1 112 ? 7.207 8.273 9.318 1.00 90.25 112 ASN A CA 1
ATOM 795 C C . ASN A 1 112 ? 6.421 9.533 8.919 1.00 90.25 112 ASN A C 1
ATOM 797 O O . ASN A 1 112 ? 5.761 10.122 9.761 1.00 90.25 112 ASN A O 1
ATOM 801 N N . ALA A 1 113 ? 6.459 9.939 7.645 1.00 90.94 113 ALA A N 1
ATOM 802 C CA . ALA A 1 113 ? 5.667 11.068 7.146 1.00 90.94 113 ALA A CA 1
ATOM 803 C C . ALA A 1 113 ? 4.165 10.791 7.274 1.00 90.94 113 ALA A C 1
ATOM 805 O O . ALA A 1 113 ? 3.410 11.595 7.815 1.00 90.94 113 ALA A O 1
ATOM 806 N N . VAL A 1 114 ? 3.762 9.622 6.773 1.00 92.44 114 VAL A N 1
ATOM 807 C CA . VAL A 1 114 ? 2.374 9.167 6.762 1.00 92.44 114 VAL A CA 1
ATOM 808 C C . VAL A 1 114 ? 1.905 8.919 8.192 1.00 92.44 114 VAL A C 1
ATOM 810 O O . VAL A 1 114 ? 0.893 9.482 8.594 1.00 92.44 114 VAL A O 1
ATOM 813 N N . LEU A 1 115 ? 2.691 8.185 8.989 1.00 89.00 115 LEU A N 1
ATOM 814 C CA . LEU A 1 115 ? 2.357 7.856 10.377 1.00 89.00 115 LEU A CA 1
ATOM 815 C C . LEU A 1 115 ? 2.282 9.087 11.293 1.00 89.00 115 LEU A C 1
ATOM 817 O O . LEU A 1 115 ? 1.443 9.128 12.180 1.00 89.00 115 LEU A O 1
ATOM 821 N N . ASN A 1 116 ? 3.109 10.114 11.074 1.00 89.31 116 ASN A N 1
ATOM 822 C CA . ASN A 1 116 ? 3.023 11.352 11.859 1.00 89.31 116 ASN A CA 1
ATOM 823 C C . ASN A 1 116 ? 1.816 12.219 11.480 1.00 89.31 116 ASN A C 1
ATOM 825 O O . ASN A 1 116 ? 1.429 13.084 12.256 1.00 89.31 116 ASN A O 1
ATOM 829 N N . THR A 1 117 ? 1.251 12.025 10.285 1.00 88.00 117 THR A N 1
ATOM 830 C CA . THR A 1 117 ? 0.050 12.755 9.852 1.00 88.00 117 THR A CA 1
ATOM 831 C C . THR A 1 117 ? -1.216 12.143 10.456 1.00 88.00 117 THR A C 1
ATOM 833 O O . THR A 1 117 ? -2.229 12.820 10.606 1.00 88.00 117 THR A O 1
ATOM 836 N N . ILE A 1 118 ? -1.161 10.859 10.812 1.00 88.44 118 ILE A N 1
ATOM 837 C CA . ILE A 1 118 ? -2.307 10.080 11.266 1.00 88.44 118 ILE A CA 1
ATOM 838 C C . ILE A 1 118 ? -2.154 9.714 12.750 1.00 88.44 118 ILE A C 1
ATOM 840 O O . ILE A 1 118 ? -1.400 8.831 13.148 1.00 88.44 118 ILE A O 1
ATOM 844 N N . GLU A 1 119 ? -2.853 10.446 13.614 1.00 89.56 119 GLU A N 1
ATOM 845 C CA . GLU A 1 119 ? -2.658 10.343 15.061 1.00 89.56 119 GLU A CA 1
ATOM 846 C C . GLU A 1 119 ? -3.480 9.223 15.726 1.00 89.56 119 GLU A C 1
ATOM 848 O O . GLU A 1 119 ? -4.552 8.815 15.260 1.00 89.56 119 GLU A O 1
ATOM 853 N N . GLY A 1 120 ? -2.998 8.802 16.903 1.00 91.44 120 GLY A N 1
ATOM 854 C CA . GLY A 1 120 ? -3.718 7.976 17.877 1.00 91.44 120 GLY A CA 1
ATOM 855 C C . GLY A 1 120 ? -3.728 6.475 17.618 1.00 91.44 120 GLY A C 1
ATOM 856 O O . GLY A 1 120 ? -4.696 5.799 17.964 1.00 91.44 120 GLY A O 1
ATOM 857 N N . CYS A 1 121 ? -2.637 5.962 17.059 1.00 92.31 121 CYS A N 1
ATOM 858 C CA . CYS A 1 121 ? -2.355 4.534 17.015 1.00 92.31 121 CYS A CA 1
ATOM 859 C C . CYS A 1 121 ? -1.579 4.040 18.235 1.00 92.31 121 CYS A C 1
ATOM 861 O O . CYS A 1 121 ? -0.722 4.740 18.776 1.00 92.31 121 CYS A O 1
ATOM 863 N N . VAL A 1 122 ? -1.821 2.784 18.606 1.00 94.56 122 VAL A N 1
ATOM 864 C CA . VAL A 1 122 ? -1.142 2.072 19.692 1.00 94.56 122 VAL A CA 1
ATOM 865 C C . VAL A 1 122 ? -0.455 0.825 19.130 1.00 94.56 122 VAL A C 1
ATOM 867 O O . VAL A 1 122 ? -0.981 -0.286 19.167 1.00 94.56 122 VAL A O 1
ATOM 870 N N . GLY A 1 123 ? 0.758 1.020 18.613 1.00 93.44 123 GLY A N 1
ATOM 871 C CA . GLY A 1 123 ? 1.594 -0.045 18.057 1.00 93.44 123 GLY A CA 1
ATOM 872 C C . GLY A 1 123 ? 1.411 -0.274 16.554 1.00 93.44 123 GLY A C 1
ATOM 873 O O . GLY A 1 123 ? 0.763 0.504 15.853 1.00 93.44 123 GLY A O 1
ATOM 874 N N . GLU A 1 124 ? 2.030 -1.347 16.065 1.00 94.69 124 GLU A N 1
ATOM 875 C CA . GLU A 1 124 ? 2.061 -1.746 14.656 1.00 94.69 124 GLU A CA 1
ATOM 876 C C . GLU A 1 124 ? 1.707 -3.235 14.538 1.00 94.69 124 GLU A C 1
ATOM 878 O O . GLU A 1 124 ? 2.084 -4.035 15.399 1.00 94.69 124 GLU A O 1
ATOM 883 N N . ILE A 1 125 ? 0.959 -3.594 13.496 1.00 94.38 125 ILE A N 1
ATOM 884 C CA . ILE A 1 125 ? 0.688 -4.970 13.085 1.00 94.38 125 ILE A CA 1
ATOM 885 C C . ILE A 1 125 ? 1.273 -5.167 11.690 1.00 94.38 125 ILE A C 1
ATOM 887 O O . ILE A 1 125 ? 1.084 -4.342 10.794 1.00 94.38 125 ILE A O 1
ATOM 891 N N . ASP A 1 126 ? 1.964 -6.285 11.506 1.00 93.06 126 ASP A N 1
ATOM 892 C CA . ASP A 1 126 ? 2.409 -6.716 10.191 1.00 93.06 126 ASP A CA 1
ATOM 893 C C . ASP A 1 126 ? 1.228 -7.318 9.417 1.00 93.06 126 ASP A C 1
ATOM 895 O O . ASP A 1 126 ? 0.624 -8.307 9.847 1.00 93.06 126 ASP A O 1
ATOM 899 N N . LEU A 1 127 ? 0.894 -6.729 8.267 1.00 93.81 127 LEU A N 1
ATOM 900 C CA . LEU A 1 127 ? -0.184 -7.235 7.416 1.00 93.81 127 LEU A CA 1
ATOM 901 C C . LEU A 1 127 ? 0.113 -8.654 6.922 1.00 93.81 127 LEU A C 1
ATOM 903 O O . LEU A 1 127 ? -0.816 -9.439 6.745 1.00 93.81 127 LEU A O 1
ATOM 907 N N . ALA A 1 128 ? 1.391 -9.004 6.733 1.00 92.50 128 ALA A N 1
ATOM 908 C CA . ALA A 1 128 ? 1.776 -10.347 6.310 1.00 92.50 128 ALA A CA 1
ATOM 909 C C . ALA A 1 128 ? 1.356 -11.405 7.346 1.00 92.50 128 ALA A C 1
ATOM 911 O O . ALA A 1 128 ? 0.887 -12.480 6.977 1.00 92.50 128 ALA A O 1
ATOM 912 N N . ALA A 1 129 ? 1.438 -11.075 8.640 1.00 92.19 129 ALA A N 1
ATOM 913 C CA . ALA A 1 129 ? 0.995 -11.959 9.715 1.00 92.19 129 ALA A CA 1
ATOM 914 C C . ALA A 1 129 ? -0.533 -12.140 9.723 1.00 92.19 129 ALA A C 1
ATOM 916 O O . ALA A 1 129 ? -1.022 -13.252 9.927 1.00 92.19 129 ALA A O 1
ATOM 917 N N . ILE A 1 130 ? -1.290 -11.069 9.450 1.00 91.62 130 ILE A N 1
ATOM 918 C CA . ILE A 1 130 ? -2.758 -11.129 9.335 1.00 91.62 130 ILE A CA 1
ATOM 919 C C . ILE A 1 130 ? -3.156 -12.033 8.165 1.00 91.62 130 ILE A C 1
ATOM 921 O O . ILE A 1 130 ? -3.977 -12.934 8.326 1.00 91.62 130 ILE A O 1
ATOM 925 N N . LEU A 1 131 ? -2.545 -11.816 6.999 1.00 91.31 131 LEU A N 1
ATOM 926 C CA . LEU A 1 131 ? -2.853 -12.570 5.786 1.00 91.31 131 LEU A CA 1
ATOM 927 C C . LEU A 1 131 ? -2.479 -14.050 5.912 1.00 91.31 131 LEU A C 1
ATOM 929 O O . LEU A 1 131 ? -3.243 -14.897 5.466 1.00 91.31 131 LEU A O 1
ATOM 933 N N . SER A 1 132 ? -1.367 -14.364 6.581 1.00 90.19 132 SER A N 1
ATOM 934 C CA . SER A 1 132 ? -0.975 -15.750 6.859 1.00 90.19 132 SER A CA 1
ATOM 935 C C . SER A 1 132 ? -1.918 -16.453 7.841 1.00 90.19 132 SER A C 1
ATOM 937 O O . SER A 1 132 ? -2.055 -17.671 7.781 1.00 90.19 132 SER A O 1
ATOM 939 N N . THR A 1 133 ? -2.554 -15.716 8.756 1.00 85.19 133 THR A N 1
ATOM 940 C CA . THR A 1 133 ? -3.469 -16.299 9.755 1.00 85.19 133 THR A CA 1
ATOM 941 C C . THR A 1 133 ? -4.842 -16.609 9.156 1.00 85.19 133 THR A C 1
ATOM 943 O O . THR A 1 133 ? -5.518 -17.532 9.603 1.00 85.19 133 THR A O 1
ATOM 946 N N . ALA A 1 134 ? -5.246 -15.876 8.116 1.00 71.25 134 ALA A N 1
ATOM 947 C CA . ALA A 1 134 ? -6.529 -16.070 7.447 1.00 71.25 134 ALA A CA 1
ATOM 948 C C . ALA A 1 134 ? -6.633 -17.399 6.670 1.00 71.25 134 ALA A C 1
ATOM 950 O O . ALA A 1 134 ? -7.715 -17.742 6.202 1.00 71.25 134 ALA A O 1
ATOM 951 N N . GLU A 1 135 ? -5.536 -18.146 6.510 1.00 60.66 135 GLU A N 1
ATOM 952 C CA . GLU A 1 135 ? -5.478 -19.219 5.518 1.00 60.66 135 GLU A CA 1
ATOM 953 C C . GLU A 1 135 ? -6.052 -20.577 5.961 1.00 60.66 135 GLU A C 1
ATOM 955 O O . GLU A 1 135 ? -6.234 -21.414 5.088 1.00 60.66 135 GLU A O 1
ATOM 960 N N . PHE A 1 136 ? -6.395 -20.858 7.232 1.00 48.22 136 PHE A N 1
ATOM 961 C CA . PHE A 1 136 ? -6.883 -22.217 7.564 1.00 48.22 136 PHE A CA 1
ATOM 962 C C . PHE A 1 136 ? -7.701 -22.363 8.869 1.00 48.22 136 PHE A C 1
ATOM 964 O O . PHE A 1 136 ? -7.164 -22.764 9.905 1.00 48.22 136 PHE A O 1
ATOM 971 N N . PRO A 1 137 ? -9.037 -22.216 8.845 1.00 55.81 137 PRO A N 1
ATOM 972 C CA . PRO A 1 137 ? -9.877 -23.203 9.500 1.00 55.81 137 PRO A CA 1
ATOM 973 C C . PRO A 1 137 ? -9.914 -24.454 8.598 1.00 55.81 137 PRO A C 1
ATOM 975 O O . PRO A 1 137 ? -10.290 -24.344 7.428 1.00 55.81 137 PRO A O 1
ATOM 978 N N . PRO A 1 138 ? -9.501 -25.645 9.079 1.00 60.44 138 PRO A N 1
ATOM 979 C CA . PRO A 1 138 ? -9.743 -26.879 8.338 1.00 60.44 138 PRO A CA 1
ATOM 980 C C . PRO A 1 138 ? -11.243 -26.977 8.026 1.00 60.44 138 PRO A C 1
ATOM 982 O O . PRO A 1 138 ? -12.041 -26.531 8.855 1.00 60.44 138 PRO A O 1
ATOM 985 N N . PRO A 1 139 ? -11.634 -27.524 6.860 1.00 62.56 139 PRO A N 1
ATOM 986 C CA . PRO A 1 139 ? -13.035 -27.652 6.483 1.00 62.56 139 PRO A CA 1
ATOM 987 C C . PRO A 1 139 ? -13.752 -28.473 7.556 1.00 62.56 139 PRO A C 1
ATOM 989 O O . PRO A 1 139 ? -13.625 -29.694 7.609 1.00 62.56 139 PRO A O 1
ATOM 992 N N . ALA A 1 140 ? -14.450 -27.787 8.456 1.00 61.34 140 ALA A N 1
ATOM 993 C CA . ALA A 1 140 ? -15.436 -28.411 9.305 1.00 61.34 140 ALA A CA 1
ATOM 994 C C . ALA A 1 140 ? -16.589 -28.774 8.375 1.00 61.34 140 ALA A C 1
ATOM 996 O O . ALA A 1 140 ? -17.119 -27.893 7.696 1.00 61.34 140 ALA A O 1
ATOM 997 N N . ASP A 1 141 ? -16.883 -30.072 8.299 1.00 61.09 141 ASP A N 1
ATOM 998 C CA . ASP A 1 141 ? -18.041 -30.645 7.622 1.00 61.09 141 ASP A CA 1
ATOM 999 C C . ASP A 1 141 ? -19.245 -29.688 7.660 1.00 61.09 141 ASP A C 1
ATOM 1001 O O . ASP A 1 141 ? -19.738 -29.314 8.727 1.00 61.09 141 ASP A O 1
ATOM 1005 N N . GLU A 1 142 ? -19.685 -29.285 6.466 1.00 66.31 142 GLU A N 1
ATOM 1006 C CA . GLU A 1 142 ? -20.959 -28.612 6.211 1.00 66.31 142 GLU A CA 1
ATOM 1007 C C . GLU A 1 142 ? -22.104 -29.347 6.941 1.00 66.31 142 GLU A C 1
ATOM 1009 O O . GLU A 1 142 ? -22.116 -30.583 6.961 1.00 66.31 142 GLU A O 1
ATOM 1014 N N . PRO A 1 143 ? -23.115 -28.637 7.491 1.00 63.62 143 PRO A N 1
ATOM 1015 C CA . PRO A 1 143 ? -24.140 -28.117 6.586 1.00 63.62 143 PRO A CA 1
ATOM 1016 C C . PRO A 1 143 ? -24.884 -26.831 6.998 1.00 63.62 143 PRO A C 1
ATOM 1018 O O . PRO A 1 143 ? -24.892 -26.389 8.141 1.00 63.62 143 PRO A O 1
ATOM 1021 N N . GLU A 1 144 ? -25.617 -26.344 5.992 1.00 43.94 144 GLU A N 1
ATOM 1022 C CA . GLU A 1 144 ? -26.832 -25.513 6.033 1.00 43.94 144 GLU A CA 1
ATOM 1023 C C . GLU A 1 144 ? -26.712 -24.018 5.696 1.00 43.94 144 GLU A C 1
ATOM 1025 O O . GLU A 1 144 ? -26.730 -23.111 6.522 1.00 43.94 144 GLU A O 1
ATOM 1030 N N . THR A 1 145 ? -26.738 -23.776 4.383 1.00 48.44 145 THR A N 1
ATOM 1031 C CA . THR A 1 145 ? -27.830 -23.071 3.691 1.00 48.44 145 THR A CA 1
ATOM 1032 C C . THR A 1 145 ? -28.652 -22.089 4.535 1.00 48.44 145 THR A C 1
ATOM 1034 O O . THR A 1 145 ? -29.673 -22.457 5.109 1.00 48.44 145 THR A O 1
ATOM 1037 N N . THR A 1 146 ? -28.343 -20.793 4.452 1.00 41.59 146 THR A N 1
ATOM 1038 C CA . THR A 1 146 ? -29.374 -19.763 4.652 1.00 41.59 146 THR A CA 1
ATOM 1039 C C . THR A 1 146 ? -29.344 -18.737 3.524 1.00 41.59 146 THR A C 1
ATOM 1041 O O . THR A 1 146 ? -28.373 -18.021 3.303 1.00 41.59 146 THR A O 1
ATOM 1044 N N . LYS A 1 147 ? -30.447 -18.724 2.774 1.00 47.28 147 LYS A N 1
ATOM 1045 C CA . LYS A 1 147 ? -30.781 -17.809 1.681 1.00 47.28 147 LYS A CA 1
ATOM 1046 C C . LYS A 1 147 ? -31.058 -16.400 2.218 1.00 47.28 147 LYS A C 1
ATOM 1048 O O . LYS A 1 147 ? -31.857 -16.275 3.137 1.00 47.28 147 LYS A O 1
ATOM 1053 N N . SER A 1 148 ? -30.526 -15.368 1.559 1.00 47.50 148 SER A N 1
ATOM 1054 C CA . SER A 1 148 ? -31.208 -14.089 1.248 1.00 47.50 148 SER A CA 1
ATOM 1055 C C . SER A 1 148 ? -30.209 -13.167 0.535 1.00 47.50 148 SER A C 1
ATOM 1057 O O . SER A 1 148 ? -29.193 -12.811 1.108 1.00 47.50 148 SER A O 1
ATOM 1059 N N . SER A 1 149 ? -30.301 -12.935 -0.776 1.00 45.88 149 SER A N 1
ATOM 1060 C CA . SER A 1 149 ? -31.269 -12.080 -1.483 1.00 45.88 149 SER A CA 1
ATOM 1061 C C . SER A 1 149 ? -31.050 -10.581 -1.254 1.00 45.88 149 SER A C 1
ATOM 1063 O O . SER A 1 149 ? -31.611 -10.012 -0.327 1.00 45.88 149 SER A O 1
ATOM 1065 N N . ALA A 1 150 ? -30.327 -9.939 -2.177 1.00 46.22 150 ALA A N 1
ATOM 1066 C CA . ALA A 1 150 ? -30.737 -8.674 -2.793 1.00 46.22 150 ALA A CA 1
ATOM 1067 C C . ALA A 1 150 ? -29.873 -8.401 -4.035 1.00 46.22 150 ALA A C 1
ATOM 1069 O O . ALA A 1 150 ? -28.683 -8.116 -3.946 1.00 46.22 150 ALA A O 1
ATOM 1070 N N . ALA A 1 151 ? -30.498 -8.514 -5.205 1.00 50.12 151 ALA A N 1
ATOM 1071 C CA . ALA A 1 151 ? -29.968 -8.017 -6.462 1.00 50.12 151 ALA A CA 1
ATOM 1072 C C . ALA A 1 151 ? -29.933 -6.482 -6.421 1.00 50.12 151 ALA A C 1
ATOM 1074 O O . ALA A 1 151 ? -30.957 -5.867 -6.116 1.00 50.12 151 ALA A O 1
ATOM 1075 N N . LEU A 1 152 ? -28.794 -5.868 -6.762 1.00 41.22 152 LEU A N 1
ATOM 1076 C CA . LEU A 1 152 ? -28.736 -4.436 -7.044 1.00 41.22 152 LEU A CA 1
ATOM 1077 C C . LEU A 1 152 ? -28.474 -4.191 -8.532 1.00 41.22 152 LEU A C 1
ATOM 1079 O O . LEU A 1 152 ? -27.549 -4.718 -9.146 1.00 41.22 152 LEU A O 1
ATOM 1083 N N . THR A 1 153 ? -29.385 -3.403 -9.076 1.00 40.88 153 THR A N 1
ATOM 1084 C CA . THR A 1 153 ? -29.659 -3.091 -10.469 1.00 40.88 153 THR A CA 1
ATOM 1085 C C . THR A 1 153 ? -28.519 -2.348 -11.166 1.00 40.88 153 THR A C 1
ATOM 1087 O O . THR A 1 153 ? -27.984 -1.364 -10.663 1.00 40.88 153 THR A O 1
ATOM 1090 N N . LEU A 1 154 ? -28.214 -2.798 -12.383 1.00 48.84 154 LEU A N 1
ATOM 1091 C CA . LEU A 1 154 ? -27.295 -2.192 -13.339 1.00 48.84 154 LEU A CA 1
ATOM 1092 C C . LEU A 1 154 ? -27.918 -0.906 -13.924 1.00 48.84 154 LEU A C 1
ATOM 1094 O O . LEU A 1 154 ? -28.818 -0.980 -14.761 1.00 48.84 154 LEU A O 1
ATOM 1098 N N . ALA A 1 155 ? -27.455 0.271 -13.491 1.00 54.81 155 ALA A N 1
ATOM 1099 C CA . ALA A 1 155 ? -27.847 1.553 -14.079 1.00 54.81 155 ALA A CA 1
ATOM 1100 C C . ALA A 1 155 ? -26.834 1.998 -15.147 1.00 54.81 155 ALA A C 1
ATOM 1102 O O . ALA A 1 155 ? -25.669 2.282 -14.884 1.00 54.81 155 ALA A O 1
ATOM 1103 N N . HIS A 1 156 ? -27.342 2.026 -16.372 1.00 50.72 156 HIS A N 1
ATOM 1104 C CA . HIS A 1 156 ? -26.741 2.472 -17.620 1.00 50.72 156 HIS A CA 1
ATOM 1105 C C . HIS A 1 156 ? -26.535 3.999 -17.626 1.00 50.72 156 HIS A C 1
ATOM 1107 O O . HIS A 1 156 ? -27.507 4.745 -17.520 1.00 50.72 156 HIS A O 1
ATOM 1113 N N . ALA A 1 157 ? -25.290 4.464 -17.781 1.00 57.97 157 ALA A N 1
ATOM 1114 C CA . ALA A 1 157 ? -24.962 5.880 -17.975 1.00 57.97 157 ALA A CA 1
ATOM 1115 C C . ALA A 1 157 ? -24.491 6.145 -19.424 1.00 57.97 157 ALA A C 1
ATOM 1117 O O . ALA A 1 157 ? -23.729 5.342 -19.971 1.00 57.97 157 ALA A O 1
ATOM 1118 N N . PRO A 1 158 ? -24.928 7.250 -20.059 1.00 61.34 158 PRO A N 1
ATOM 1119 C CA . PRO A 1 158 ? -24.651 7.549 -21.462 1.00 61.34 158 PRO A CA 1
ATOM 1120 C C . PRO A 1 158 ? -23.206 8.010 -21.708 1.00 61.34 158 PRO A C 1
ATOM 1122 O O . PRO A 1 158 ? -22.648 8.825 -20.974 1.00 61.34 158 PRO A O 1
ATOM 1125 N N . SER A 1 159 ? -22.621 7.503 -22.794 1.00 64.44 159 SER A N 1
ATOM 1126 C CA . SER A 1 159 ? -21.294 7.864 -23.299 1.00 64.44 159 SER A CA 1
ATOM 1127 C C . SER A 1 159 ? -21.252 9.295 -23.862 1.00 64.44 159 SER A C 1
ATOM 1129 O O . SER A 1 159 ? -22.056 9.614 -24.741 1.00 64.44 159 SER A O 1
ATOM 1131 N N . PRO A 1 160 ? -20.288 10.149 -23.470 1.00 63.31 160 PRO A N 1
ATOM 1132 C CA . PRO A 1 160 ? -20.013 11.385 -24.192 1.00 63.31 160 PRO A CA 1
ATOM 1133 C C . PRO A 1 160 ? -19.101 11.117 -25.402 1.00 63.31 160 PRO A C 1
ATOM 1135 O O . PRO A 1 160 ? -17.935 10.745 -25.274 1.00 63.31 160 PRO A O 1
ATOM 1138 N N . SER A 1 161 ? -19.658 11.324 -26.595 1.00 66.38 161 SER A N 1
ATOM 1139 C CA . SER A 1 161 ? -18.950 11.336 -27.876 1.00 66.38 161 SER A CA 1
ATOM 1140 C C . SER A 1 161 ? -18.185 12.653 -28.037 1.00 66.38 161 SER A C 1
ATOM 1142 O O . SER A 1 161 ? -18.792 13.687 -28.310 1.00 66.38 161 SER A O 1
ATOM 1144 N N . PHE A 1 162 ? -16.857 12.626 -27.909 1.00 60.06 162 PHE A N 1
ATOM 1145 C CA . PHE A 1 162 ? -15.996 13.751 -28.281 1.00 60.06 162 PHE A CA 1
ATOM 1146 C C . PHE A 1 162 ? -15.385 13.511 -29.664 1.00 60.06 162 PHE A C 1
ATOM 1148 O O . PHE A 1 162 ? -14.599 12.588 -29.869 1.00 60.06 162 PHE A O 1
ATOM 1155 N N . ALA A 1 163 ? -15.767 14.360 -30.617 1.00 60.59 163 ALA A N 1
ATOM 1156 C CA . ALA A 1 163 ? -15.172 14.432 -31.944 1.00 60.59 163 ALA A CA 1
ATOM 1157 C C . ALA A 1 163 ? -13.783 15.102 -31.880 1.00 60.59 163 ALA A C 1
ATOM 1159 O O . ALA A 1 163 ? -13.643 16.133 -31.218 1.00 60.59 163 ALA A O 1
ATOM 1160 N N . PRO A 1 164 ? -12.759 14.588 -32.583 1.00 57.38 164 PRO A N 1
ATOM 1161 C CA . PRO A 1 164 ? -11.502 15.301 -32.757 1.00 57.38 164 PRO A CA 1
ATOM 1162 C C . PRO A 1 164 ? -11.597 16.290 -33.931 1.00 57.38 164 PRO A C 1
ATOM 1164 O O . PRO A 1 164 ? -11.768 15.899 -35.085 1.00 57.38 164 PRO A O 1
ATOM 1167 N N . THR A 1 165 ? -11.444 17.583 -33.639 1.00 60.62 165 THR A N 1
ATOM 1168 C CA . THR A 1 165 ? -11.223 18.626 -34.651 1.00 60.62 165 THR A CA 1
ATOM 1169 C C . THR A 1 165 ? -9.803 18.510 -35.201 1.00 60.62 165 THR A C 1
ATOM 1171 O O . THR A 1 165 ? -8.823 18.698 -34.482 1.00 60.62 165 THR A O 1
ATOM 1174 N N . LEU A 1 166 ? -9.705 18.211 -36.496 1.00 52.16 166 LEU A N 1
ATOM 1175 C CA . LEU A 1 166 ? -8.482 18.271 -37.291 1.00 52.16 166 LEU A CA 1
ATOM 1176 C C . LEU A 1 166 ? -8.084 19.737 -37.514 1.00 52.16 166 LEU A C 1
ATOM 1178 O O . LEU A 1 166 ? -8.826 20.488 -38.143 1.00 52.16 166 LEU A O 1
ATOM 1182 N N . ALA A 1 167 ? -6.899 20.129 -37.044 1.00 62.03 167 ALA A N 1
ATOM 1183 C CA . ALA A 1 167 ? -6.237 21.358 -37.469 1.00 62.03 167 ALA A CA 1
ATOM 1184 C C . ALA A 1 167 ? -5.106 21.023 -38.466 1.00 62.03 167 ALA A C 1
ATOM 1186 O O . ALA A 1 167 ? -4.364 20.062 -38.239 1.00 62.03 167 ALA A O 1
ATOM 1187 N N . PRO A 1 168 ? -4.971 21.783 -39.568 1.00 60.00 168 PRO A N 1
ATOM 1188 C CA . PRO A 1 168 ? -3.983 21.534 -40.609 1.00 60.00 168 PRO A CA 1
ATOM 1189 C C . PRO A 1 168 ? -2.560 21.939 -40.205 1.00 60.00 168 PRO A C 1
ATOM 1191 O O . PRO A 1 168 ? -2.310 22.921 -39.509 1.00 60.00 168 PRO A O 1
ATOM 1194 N N . THR A 1 169 ? -1.631 21.135 -40.703 1.00 50.94 169 THR A N 1
ATOM 1195 C CA . THR A 1 169 ? -0.178 21.183 -40.551 1.00 50.94 169 THR A CA 1
ATOM 1196 C C . THR A 1 169 ? 0.447 22.388 -41.276 1.00 50.94 169 THR A C 1
ATOM 1198 O O . THR A 1 169 ? 0.128 22.606 -42.444 1.00 50.94 169 THR A O 1
ATOM 1201 N N . PRO A 1 170 ? 1.398 23.125 -40.672 1.00 56.12 170 PRO A N 1
ATOM 1202 C CA . PRO A 1 170 ? 2.350 23.949 -41.415 1.00 56.12 170 PRO A CA 1
ATOM 1203 C C . PRO A 1 170 ? 3.537 23.113 -41.933 1.00 56.12 170 PRO A C 1
ATOM 1205 O O . PRO A 1 170 ? 4.050 22.230 -41.246 1.00 56.12 170 PRO A O 1
ATOM 1208 N N . ALA A 1 171 ? 3.950 23.396 -43.171 1.00 60.31 171 ALA A N 1
ATOM 1209 C CA . ALA A 1 171 ? 5.016 22.714 -43.907 1.00 60.31 171 ALA A CA 1
ATOM 1210 C C . ALA A 1 171 ? 6.419 22.864 -43.260 1.00 60.31 171 ALA A C 1
ATOM 1212 O O . ALA A 1 171 ? 6.679 23.858 -42.580 1.00 60.31 171 ALA A O 1
ATOM 1213 N N . PRO A 1 172 ? 7.334 21.895 -43.472 1.00 62.88 172 PRO A N 1
ATOM 1214 C CA . PRO A 1 172 ? 8.611 21.809 -42.763 1.00 62.88 172 PRO A CA 1
ATOM 1215 C C . PRO A 1 172 ? 9.731 22.683 -43.355 1.00 62.88 172 PRO A C 1
ATOM 1217 O O . PRO A 1 172 ? 9.916 22.758 -44.568 1.00 62.88 172 PRO A O 1
ATOM 1220 N N . ASN A 1 173 ? 10.553 23.251 -42.465 1.00 60.66 173 ASN A N 1
ATOM 1221 C CA . ASN A 1 173 ? 11.884 23.773 -42.784 1.00 60.66 173 ASN A CA 1
ATOM 1222 C C . ASN A 1 173 ? 12.871 22.610 -43.027 1.00 60.66 173 ASN A C 1
ATOM 1224 O O . ASN A 1 173 ? 12.937 21.704 -42.192 1.00 60.66 173 ASN A O 1
ATOM 1228 N N . PRO A 1 174 ? 13.683 22.627 -44.103 1.00 61.69 174 PRO A N 1
ATOM 1229 C CA . PRO A 1 174 ? 14.710 21.617 -44.336 1.00 61.69 174 PRO A CA 1
ATOM 1230 C C . PRO A 1 174 ? 15.956 21.910 -43.491 1.00 61.69 174 PRO A C 1
ATOM 1232 O O . PRO A 1 174 ? 16.623 22.927 -43.675 1.00 61.69 174 PRO A O 1
ATOM 1235 N N . MET A 1 175 ? 16.281 21.009 -42.563 1.00 51.75 175 MET A N 1
ATOM 1236 C CA . MET A 1 175 ? 17.505 21.058 -41.760 1.00 51.75 175 MET A CA 1
ATOM 1237 C C . MET A 1 175 ? 18.023 19.640 -41.434 1.00 51.75 175 MET A C 1
ATOM 1239 O O . MET A 1 175 ? 17.320 18.659 -41.671 1.00 51.75 175 MET A O 1
ATOM 1243 N N . PRO A 1 176 ? 19.302 19.521 -41.035 1.00 55.00 176 PRO A N 1
ATOM 1244 C CA . PRO A 1 176 ? 20.281 18.615 -41.636 1.00 55.00 176 PRO A CA 1
ATOM 1245 C C . PRO A 1 176 ? 20.160 17.158 -41.179 1.00 55.00 176 PRO A C 1
ATOM 1247 O O . PRO A 1 176 ? 19.715 16.864 -40.071 1.00 55.00 176 PRO A O 1
ATOM 1250 N N . MET A 1 177 ? 20.621 16.249 -42.048 1.00 53.19 177 MET A N 1
ATOM 1251 C CA . MET A 1 177 ? 20.654 14.802 -41.833 1.00 53.19 177 MET A CA 1
ATOM 1252 C C . MET A 1 177 ? 21.419 14.435 -40.558 1.00 53.19 177 MET A C 1
ATOM 1254 O O . MET A 1 177 ? 22.640 14.312 -40.545 1.00 53.19 177 MET A O 1
ATOM 1258 N N . THR A 1 178 ? 20.666 14.231 -39.484 1.00 47.78 178 THR A N 1
ATOM 1259 C CA . THR A 1 178 ? 21.096 13.517 -38.288 1.00 47.78 178 THR A CA 1
ATOM 1260 C C . THR A 1 178 ? 20.500 12.120 -38.375 1.00 47.78 178 THR A C 1
ATOM 1262 O O . THR A 1 178 ? 19.293 11.947 -38.540 1.00 47.78 178 THR A O 1
ATOM 1265 N N . THR A 1 179 ? 21.367 11.112 -38.336 1.00 55.88 179 THR A N 1
ATOM 1266 C CA . THR A 1 179 ? 21.026 9.689 -38.303 1.00 55.88 179 THR A CA 1
ATOM 1267 C C . THR A 1 179 ? 20.076 9.429 -37.140 1.00 55.88 179 THR A C 1
ATOM 1269 O O . THR A 1 179 ? 20.473 9.345 -35.980 1.00 55.88 179 THR A O 1
ATOM 1272 N N . THR A 1 180 ? 18.787 9.357 -37.457 1.00 52.16 180 THR A N 1
ATOM 1273 C CA . THR A 1 180 ? 17.728 9.136 -36.481 1.00 52.16 180 THR A CA 1
ATOM 1274 C C . THR A 1 180 ? 17.906 7.728 -35.909 1.00 52.16 180 THR A C 1
ATOM 1276 O O . THR A 1 180 ? 17.993 6.776 -36.691 1.00 52.16 180 THR A O 1
ATOM 1279 N N . PRO A 1 181 ? 17.978 7.540 -34.579 1.00 53.91 181 PRO A N 1
ATOM 1280 C CA . PRO A 1 181 ? 17.965 6.203 -34.010 1.00 53.91 181 PRO A CA 1
ATOM 1281 C C . PRO A 1 181 ? 16.641 5.561 -34.416 1.00 53.91 181 PRO A C 1
ATOM 1283 O O . PRO A 1 181 ? 15.572 6.078 -34.092 1.00 53.91 181 PRO A O 1
ATOM 1286 N N . ALA A 1 182 ? 16.722 4.477 -35.189 1.00 50.84 182 ALA A N 1
ATOM 1287 C CA . ALA A 1 182 ? 15.560 3.746 -35.664 1.00 50.84 182 ALA A CA 1
ATOM 1288 C C . ALA A 1 182 ? 14.583 3.530 -34.499 1.00 50.84 182 ALA A C 1
ATOM 1290 O O . ALA A 1 182 ? 14.945 2.925 -33.485 1.00 50.84 182 ALA A O 1
ATOM 1291 N N . SER A 1 183 ? 13.370 4.074 -34.655 1.00 55.06 183 SER A N 1
ATOM 1292 C CA . SER A 1 183 ? 12.226 3.853 -33.771 1.00 55.06 183 SER A CA 1
ATOM 1293 C C . SER A 1 183 ? 12.191 2.383 -33.378 1.00 55.06 183 SER A C 1
ATOM 1295 O O . SER A 1 183 ? 12.312 1.510 -34.235 1.00 55.06 183 SER A O 1
ATOM 1297 N N . ALA A 1 184 ? 12.075 2.086 -32.089 1.00 57.56 184 ALA A N 1
ATOM 1298 C CA . ALA A 1 184 ? 12.269 0.728 -31.605 1.00 57.56 184 ALA A CA 1
ATOM 1299 C C . ALA A 1 184 ? 11.263 -0.292 -32.179 1.00 57.56 184 ALA A C 1
ATOM 1301 O O . ALA A 1 184 ? 11.564 -1.479 -32.281 1.00 57.56 184 ALA A O 1
ATOM 1302 N N . THR A 1 185 ? 10.128 0.192 -32.686 1.00 60.28 185 THR A N 1
ATOM 1303 C CA . THR A 1 185 ? 9.170 -0.587 -33.481 1.00 60.28 185 THR A CA 1
ATOM 1304 C C . THR A 1 185 ? 9.785 -1.138 -34.778 1.00 60.28 185 THR A C 1
ATOM 1306 O O . THR A 1 185 ? 9.459 -2.246 -35.194 1.00 60.28 185 THR A O 1
ATOM 1309 N N . ALA A 1 186 ? 10.717 -0.413 -35.403 1.00 64.75 186 ALA A N 1
ATOM 1310 C CA . ALA A 1 186 ? 11.410 -0.844 -36.618 1.00 64.75 186 ALA A CA 1
ATOM 1311 C C . ALA A 1 186 ? 12.448 -1.948 -36.345 1.00 64.75 186 ALA A C 1
ATOM 1313 O O . ALA A 1 186 ? 12.648 -2.823 -37.184 1.00 64.75 186 ALA A O 1
ATOM 1314 N N . LYS A 1 187 ? 13.068 -1.964 -35.154 1.00 65.31 187 LYS A N 1
ATOM 1315 C CA . LYS A 1 187 ? 13.993 -3.042 -34.757 1.00 65.31 187 LYS A CA 1
ATOM 1316 C C . LYS A 1 187 ? 13.269 -4.375 -34.545 1.00 65.31 187 LYS A C 1
ATOM 1318 O O . LYS A 1 187 ? 13.830 -5.425 -34.833 1.00 65.31 187 LYS A O 1
ATOM 1323 N N . GLU A 1 188 ? 12.015 -4.338 -34.098 1.00 60.06 188 GLU A N 1
ATOM 1324 C CA . GLU A 1 188 ? 11.181 -5.538 -33.939 1.00 60.06 188 GLU A CA 1
ATOM 1325 C C . GLU A 1 188 ? 10.717 -6.115 -35.277 1.00 60.06 188 GLU A C 1
ATOM 1327 O O . GLU A 1 188 ? 10.687 -7.334 -35.439 1.00 60.06 188 GLU A O 1
ATOM 1332 N N . GLN A 1 189 ? 10.410 -5.2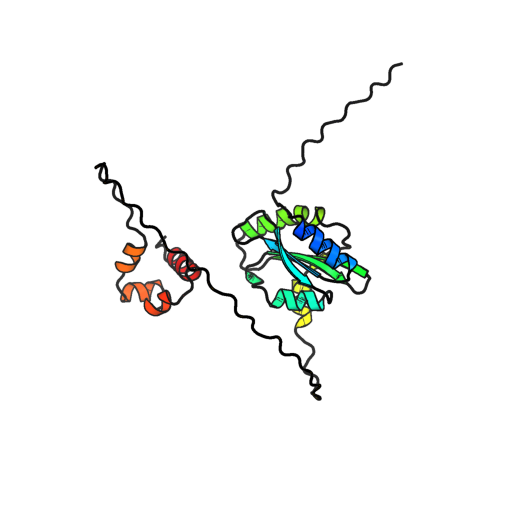56 -36.254 1.00 67.69 189 GLN A N 1
ATOM 1333 C CA . GLN A 1 189 ? 10.085 -5.703 -37.613 1.00 67.69 189 GLN A CA 1
ATOM 1334 C C . GLN A 1 189 ? 11.304 -6.250 -38.368 1.00 67.69 189 GLN A C 1
ATOM 1336 O O . GLN A 1 189 ? 11.135 -7.059 -39.277 1.00 67.69 189 GLN A O 1
ATOM 1341 N N . ALA A 1 190 ? 12.521 -5.862 -37.977 1.00 75.06 190 ALA A N 1
ATOM 1342 C CA . ALA A 1 190 ? 13.758 -6.362 -38.576 1.00 75.06 190 ALA A CA 1
ATOM 1343 C C . ALA A 1 190 ? 14.156 -7.775 -38.101 1.00 75.06 190 ALA A C 1
ATOM 1345 O O . ALA A 1 190 ? 14.989 -8.420 -38.736 1.00 75.06 190 ALA A O 1
ATOM 1346 N N . LEU A 1 191 ? 13.580 -8.279 -37.001 1.00 83.06 191 LEU A N 1
ATOM 1347 C CA . LEU A 1 191 ? 13.849 -9.633 -36.510 1.00 83.06 191 LEU A CA 1
ATOM 1348 C C . LEU A 1 191 ? 12.994 -10.659 -37.263 1.00 83.06 191 LEU A C 1
ATOM 1350 O O . LEU A 1 191 ? 11.762 -10.588 -37.255 1.00 83.06 191 LEU A O 1
ATOM 1354 N N . SER A 1 192 ? 13.641 -11.656 -37.868 1.00 91.00 192 SER A N 1
ATOM 1355 C CA . SER A 1 192 ? 12.950 -12.822 -38.428 1.00 91.00 192 SER A CA 1
ATOM 1356 C C . SER A 1 192 ? 12.225 -13.607 -37.328 1.00 91.00 192 SER A C 1
ATOM 1358 O O . SER A 1 192 ? 12.609 -13.557 -36.158 1.00 91.00 192 SER A O 1
ATOM 1360 N N . ASP A 1 193 ? 11.173 -14.347 -37.682 1.00 89.75 193 ASP A N 1
ATOM 1361 C CA . ASP A 1 193 ? 10.380 -15.106 -36.700 1.00 89.75 193 ASP A CA 1
ATOM 1362 C C . ASP A 1 193 ? 11.224 -16.143 -35.946 1.00 89.75 193 ASP A C 1
ATOM 1364 O O . ASP A 1 193 ? 11.037 -16.338 -34.746 1.00 89.75 193 ASP A O 1
ATOM 1368 N N . ALA A 1 194 ? 12.218 -16.736 -36.615 1.00 92.50 194 ALA A N 1
ATOM 1369 C CA . ALA A 1 194 ? 13.168 -17.664 -36.003 1.00 92.50 194 ALA A CA 1
ATOM 1370 C C . ALA A 1 194 ? 14.065 -16.980 -34.955 1.00 92.50 194 ALA A C 1
ATOM 1372 O O . ALA A 1 194 ? 14.261 -17.509 -33.857 1.00 92.50 194 ALA A O 1
ATOM 1373 N N . ALA A 1 195 ? 14.575 -15.781 -35.259 1.00 92.25 195 ALA A N 1
ATOM 1374 C CA . ALA A 1 195 ? 15.353 -14.999 -34.301 1.00 92.25 195 ALA A CA 1
ATOM 1375 C C . ALA A 1 195 ? 14.476 -14.567 -33.117 1.00 92.25 195 ALA A C 1
ATOM 1377 O O . ALA A 1 195 ? 14.886 -14.688 -31.966 1.00 92.25 195 ALA A O 1
ATOM 1378 N N . PHE A 1 196 ? 13.235 -14.155 -33.389 1.00 93.56 196 PHE A N 1
ATOM 1379 C CA . PHE A 1 196 ? 12.279 -13.758 -32.359 1.00 93.56 196 PHE A CA 1
ATOM 1380 C C . PHE A 1 196 ? 11.958 -14.907 -31.391 1.00 93.56 196 PHE A C 1
ATOM 1382 O O . PHE A 1 196 ? 12.008 -14.717 -30.175 1.00 93.56 196 PHE A O 1
ATOM 1389 N N . LEU A 1 197 ? 11.696 -16.109 -31.917 1.00 93.75 197 LEU A N 1
ATOM 1390 C CA . LEU A 1 197 ? 11.452 -17.301 -31.104 1.00 93.75 197 LEU A CA 1
ATOM 1391 C C . LEU A 1 197 ? 12.671 -17.643 -30.234 1.00 93.75 197 LEU A C 1
ATOM 1393 O O . LEU A 1 197 ? 12.510 -17.966 -29.061 1.00 93.75 197 LEU A O 1
ATOM 1397 N N . THR A 1 198 ? 13.881 -17.511 -30.783 1.00 94.75 198 THR A N 1
ATOM 1398 C CA . THR A 1 198 ? 15.135 -17.770 -30.056 1.00 94.75 198 THR A CA 1
ATOM 1399 C C . THR A 1 198 ? 15.357 -16.761 -28.925 1.00 94.75 198 THR A C 1
ATOM 1401 O O . THR A 1 198 ? 15.787 -17.138 -27.839 1.00 94.75 198 THR A O 1
ATOM 1404 N N . THR A 1 199 ? 15.041 -15.481 -29.145 1.00 94.00 199 THR A N 1
ATOM 1405 C CA . THR A 1 199 ? 15.241 -14.419 -28.148 1.00 94.00 199 THR A CA 1
ATOM 1406 C C . THR A 1 199 ? 14.172 -14.416 -27.053 1.00 94.00 199 THR A C 1
ATOM 1408 O O . THR A 1 199 ? 14.495 -14.201 -25.885 1.00 94.00 199 THR A O 1
ATOM 1411 N N . PHE A 1 200 ? 12.902 -14.634 -27.405 1.00 93.06 200 PHE A N 1
ATOM 1412 C CA . PHE A 1 200 ? 11.772 -14.468 -26.480 1.00 93.06 200 PHE A CA 1
ATOM 1413 C C . PHE A 1 200 ? 11.139 -15.784 -26.014 1.00 93.06 200 PHE A C 1
ATOM 1415 O O . PHE A 1 200 ? 10.301 -15.761 -25.112 1.00 93.06 200 PHE A O 1
ATOM 1422 N N . GLY A 1 201 ? 11.503 -16.922 -26.611 1.00 95.56 201 GLY A N 1
ATOM 1423 C CA . GLY A 1 201 ? 10.939 -18.235 -26.283 1.00 95.56 201 GLY A CA 1
ATOM 1424 C C . GLY A 1 201 ? 9.460 -18.398 -26.653 1.00 95.56 201 GLY A C 1
ATOM 1425 O O . GLY A 1 201 ? 8.817 -19.339 -26.199 1.00 95.56 201 GLY A O 1
ATOM 1426 N N . MET A 1 202 ? 8.894 -17.477 -27.439 1.00 95.56 202 MET A N 1
ATOM 1427 C CA . MET A 1 202 ? 7.490 -17.491 -27.856 1.00 95.56 202 MET A CA 1
ATOM 1428 C C . MET A 1 202 ? 7.307 -16.838 -29.228 1.00 95.56 202 MET A C 1
ATOM 1430 O O . MET A 1 202 ? 8.159 -16.074 -29.683 1.00 95.56 202 MET A O 1
ATOM 1434 N N . SER A 1 203 ? 6.191 -17.138 -29.896 1.00 96.06 203 SER A N 1
ATOM 1435 C CA . SER A 1 203 ? 5.866 -16.543 -31.195 1.00 96.06 203 SER A CA 1
ATOM 1436 C C . SER A 1 203 ? 5.523 -15.054 -31.070 1.00 96.06 203 SER A C 1
ATOM 1438 O O . SER A 1 203 ? 5.082 -14.583 -30.016 1.00 96.06 203 SER A O 1
ATOM 1440 N N . LYS A 1 204 ? 5.670 -14.305 -32.172 1.00 93.75 204 LYS A N 1
ATOM 1441 C CA . LYS A 1 204 ? 5.286 -12.883 -32.235 1.00 93.75 204 LYS A CA 1
ATOM 1442 C C . LYS A 1 204 ? 3.816 -12.658 -31.871 1.00 93.75 204 LYS A C 1
ATOM 1444 O O . LYS A 1 204 ? 3.498 -11.684 -31.196 1.00 93.75 204 LYS A O 1
ATOM 1449 N N . GLU A 1 205 ? 2.932 -13.577 -32.256 1.00 93.81 205 GLU A N 1
ATOM 1450 C CA . GLU A 1 205 ? 1.505 -13.508 -31.920 1.00 93.81 205 GLU A CA 1
ATOM 1451 C C . GLU A 1 205 ? 1.247 -13.658 -30.418 1.00 93.81 205 GLU A C 1
ATOM 1453 O O . GLU A 1 205 ? 0.475 -12.891 -29.841 1.00 93.81 205 GLU A O 1
ATOM 1458 N N . ALA A 1 206 ? 1.905 -14.623 -29.766 1.00 95.19 206 ALA A N 1
ATOM 1459 C CA . ALA A 1 206 ? 1.797 -14.808 -28.320 1.00 95.19 206 ALA A CA 1
ATOM 1460 C C . ALA A 1 206 ? 2.351 -13.590 -27.569 1.00 95.19 206 ALA A C 1
ATOM 1462 O O . ALA A 1 206 ? 1.751 -13.122 -26.601 1.00 95.19 206 ALA A O 1
ATOM 1463 N N . PHE A 1 207 ? 3.451 -13.024 -28.068 1.00 94.75 207 PHE A N 1
ATOM 1464 C CA . PHE A 1 207 ? 4.059 -11.827 -27.507 1.00 94.75 207 PHE A CA 1
ATOM 1465 C C . PHE A 1 207 ? 3.158 -10.587 -27.638 1.00 94.75 207 PHE A C 1
ATOM 1467 O O . PHE A 1 207 ? 3.045 -9.808 -26.692 1.00 94.75 207 PHE A O 1
ATOM 1474 N N . ALA A 1 208 ? 2.462 -10.422 -28.768 1.00 93.25 208 ALA A N 1
ATOM 1475 C CA . ALA A 1 208 ? 1.527 -9.316 -28.988 1.00 93.25 208 ALA A CA 1
ATOM 1476 C C . ALA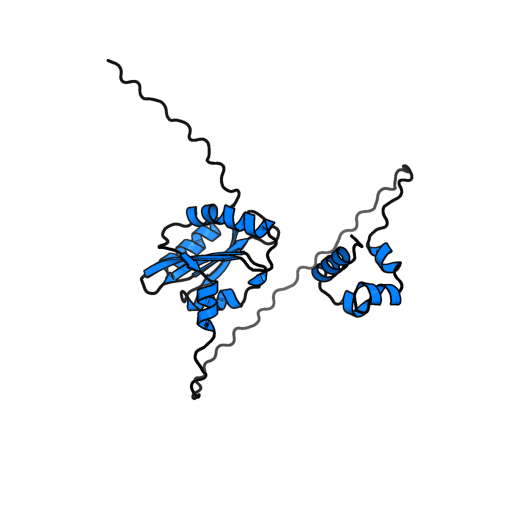 A 1 208 ? 0.310 -9.355 -28.044 1.00 93.25 208 ALA A C 1
ATOM 1478 O O . ALA A 1 208 ? -0.232 -8.303 -27.704 1.00 93.25 208 ALA A O 1
ATOM 1479 N N . LYS A 1 209 ? -0.086 -10.548 -27.577 1.00 95.88 209 LYS A N 1
ATOM 1480 C CA . LYS A 1 209 ? -1.166 -10.734 -26.591 1.00 95.88 209 LYS A CA 1
ATOM 1481 C C . LYS A 1 209 ? -0.754 -10.364 -25.160 1.00 95.88 209 LYS A C 1
ATOM 1483 O O . LYS A 1 209 ? -1.621 -10.236 -24.297 1.00 95.88 209 LYS A O 1
ATOM 1488 N N . LEU A 1 210 ? 0.541 -10.192 -24.878 1.00 91.00 210 LEU A N 1
ATOM 1489 C CA . LEU A 1 210 ? 0.996 -9.790 -23.548 1.00 91.00 210 LEU A CA 1
ATOM 1490 C C . LEU A 1 210 ? 0.628 -8.326 -23.258 1.00 91.00 210 LEU A C 1
ATOM 1492 O O . LEU A 1 210 ? 0.733 -7.480 -24.147 1.00 91.00 210 LEU A O 1
ATOM 1496 N N . PRO A 1 211 ? 0.298 -7.977 -22.003 1.00 93.69 211 PRO A N 1
ATOM 1497 C CA . PRO A 1 211 ? 0.186 -6.585 -21.585 1.00 93.69 211 PRO A CA 1
ATOM 1498 C C . PRO A 1 211 ? 1.452 -5.784 -21.923 1.00 93.69 211 PRO A C 1
ATOM 1500 O O . PRO A 1 211 ? 2.573 -6.285 -21.797 1.00 93.69 211 PRO A O 1
ATOM 1503 N N . LYS A 1 212 ? 1.286 -4.510 -22.299 1.00 92.38 212 LYS A N 1
ATOM 1504 C CA . LYS A 1 212 ? 2.372 -3.644 -22.802 1.00 92.38 212 LYS A CA 1
ATOM 1505 C C . LYS A 1 212 ? 3.586 -3.566 -21.862 1.00 92.38 212 LYS A C 1
ATOM 1507 O O . LYS A 1 212 ? 4.721 -3.532 -22.329 1.00 92.38 212 LYS A O 1
ATOM 1512 N N . TRP A 1 213 ? 3.360 -3.612 -20.549 1.00 89.62 213 TRP A N 1
ATOM 1513 C CA . TRP A 1 213 ? 4.427 -3.615 -19.544 1.00 89.62 213 TRP A CA 1
ATOM 1514 C C . TRP A 1 213 ? 5.286 -4.894 -19.581 1.00 89.62 213 TRP A C 1
ATOM 1516 O O . TRP A 1 213 ? 6.509 -4.808 -19.478 1.00 89.62 213 TRP A O 1
ATOM 1526 N N . LYS A 1 214 ? 4.682 -6.072 -19.812 1.00 94.38 214 LYS A N 1
ATOM 1527 C CA . LYS A 1 214 ? 5.415 -7.344 -19.966 1.00 94.38 214 LYS A CA 1
ATOM 1528 C C . LYS A 1 214 ? 6.225 -7.360 -21.255 1.00 94.38 214 LYS A C 1
ATOM 1530 O O . LYS A 1 214 ? 7.371 -7.805 -21.244 1.00 94.38 214 LYS A O 1
ATOM 1535 N N . GLN A 1 215 ? 5.664 -6.822 -22.339 1.00 95.19 215 GLN A N 1
ATOM 1536 C CA . GLN A 1 215 ? 6.391 -6.684 -23.602 1.00 95.19 215 GLN A CA 1
ATOM 1537 C C . GLN A 1 215 ? 7.650 -5.821 -23.424 1.00 95.19 215 GLN A C 1
ATOM 1539 O O . GLN A 1 215 ? 8.730 -6.208 -23.862 1.00 95.19 215 GLN A O 1
ATOM 1544 N N . GLN A 1 216 ? 7.542 -4.673 -22.744 1.00 92.69 216 GLN A N 1
ATOM 1545 C CA . GLN A 1 216 ? 8.687 -3.794 -22.478 1.00 92.69 216 GLN A CA 1
ATOM 1546 C C . GLN A 1 216 ? 9.739 -4.447 -21.572 1.00 92.69 216 GLN A C 1
ATOM 1548 O O . GLN A 1 216 ? 10.931 -4.354 -21.862 1.00 92.69 216 GLN A O 1
ATOM 1553 N N . ALA A 1 217 ? 9.316 -5.144 -20.514 1.00 92.62 217 ALA A N 1
ATOM 1554 C CA . ALA A 1 217 ? 10.230 -5.864 -19.629 1.00 92.62 217 ALA A CA 1
ATOM 1555 C C . ALA A 1 217 ? 11.019 -6.950 -20.382 1.00 92.62 217 ALA A C 1
ATOM 1557 O O . ALA A 1 217 ? 12.239 -7.041 -20.239 1.00 92.62 217 ALA A O 1
ATOM 1558 N N . ALA A 1 218 ? 10.342 -7.725 -21.234 1.00 93.69 218 ALA A N 1
ATOM 1559 C CA . ALA A 1 218 ? 10.979 -8.737 -22.069 1.00 93.69 218 ALA A CA 1
ATOM 1560 C C . ALA A 1 218 ? 11.966 -8.117 -23.073 1.00 93.69 218 ALA A C 1
ATOM 1562 O O . ALA A 1 218 ? 13.086 -8.604 -23.212 1.00 93.69 218 ALA A O 1
ATOM 1563 N N . LYS A 1 219 ? 11.594 -7.006 -23.723 1.00 92.50 219 LYS A N 1
ATOM 1564 C CA . LYS A 1 219 ? 12.465 -6.276 -24.664 1.00 92.50 219 LYS A CA 1
ATOM 1565 C C . LYS A 1 219 ? 13.728 -5.735 -23.995 1.00 92.50 219 LYS A C 1
ATOM 1567 O O . LYS A 1 219 ? 14.816 -5.864 -24.552 1.00 92.50 219 LYS A O 1
ATOM 1572 N N . LYS A 1 220 ? 13.594 -5.189 -22.783 1.00 92.81 220 LYS A N 1
ATOM 1573 C CA . LYS A 1 220 ? 14.726 -4.721 -21.974 1.00 92.81 220 LYS A CA 1
ATOM 1574 C C . LYS A 1 220 ? 15.637 -5.878 -21.557 1.00 92.81 220 LYS A C 1
ATOM 1576 O O . LYS A 1 220 ? 16.854 -5.763 -21.636 1.00 92.81 220 LYS A O 1
ATOM 1581 N N . LYS A 1 221 ? 15.061 -7.021 -21.170 1.00 91.56 221 LYS A N 1
ATOM 1582 C CA . LYS A 1 221 ? 15.823 -8.233 -20.822 1.00 91.56 221 LYS A CA 1
ATOM 1583 C C . LYS A 1 221 ? 16.607 -8.793 -22.015 1.00 91.56 221 LYS A C 1
ATOM 1585 O O . LYS A 1 221 ? 17.710 -9.291 -21.829 1.00 91.56 221 LYS A O 1
ATOM 1590 N N . ALA A 1 222 ? 16.057 -8.674 -23.221 1.00 90.88 222 ALA A N 1
ATOM 1591 C CA . ALA A 1 222 ? 16.712 -9.057 -24.469 1.00 90.88 222 ALA A CA 1
ATOM 1592 C C . ALA A 1 222 ? 17.743 -8.027 -24.983 1.00 90.88 222 ALA A C 1
ATOM 1594 O O . ALA A 1 222 ? 18.359 -8.256 -26.020 1.00 90.88 222 ALA A O 1
ATOM 1595 N N . GLY A 1 223 ? 17.925 -6.890 -24.298 1.00 87.81 223 GLY A N 1
ATOM 1596 C CA . GLY A 1 223 ? 18.881 -5.851 -24.696 1.00 87.81 223 GLY A CA 1
ATOM 1597 C C . GLY A 1 223 ? 18.488 -5.073 -25.957 1.00 87.81 223 GLY A C 1
ATOM 1598 O O . GLY A 1 223 ? 19.344 -4.453 -26.583 1.00 87.81 223 GLY A O 1
ATOM 1599 N N . LEU A 1 224 ? 17.209 -5.095 -26.354 1.00 82.56 224 LEU A N 1
ATOM 1600 C CA . LEU A 1 224 ? 16.723 -4.289 -27.481 1.00 82.56 224 LEU A CA 1
ATOM 1601 C C . LEU A 1 224 ? 16.500 -2.807 -27.115 1.00 82.56 224 LEU A C 1
ATOM 1603 O O . LEU A 1 224 ? 16.362 -1.983 -28.025 1.00 82.56 224 LEU A O 1
ATOM 1607 N N . PHE A 1 225 ? 16.465 -2.486 -25.815 1.00 69.19 225 PHE A N 1
ATOM 1608 C CA . PHE A 1 225 ? 16.212 -1.161 -25.236 1.00 69.19 225 PHE A CA 1
ATOM 1609 C C . PHE A 1 225 ? 17.095 -0.892 -24.021 1.00 69.19 225 PHE A C 1
ATOM 1611 O O . PHE A 1 225 ? 17.302 -1.844 -23.233 1.00 69.19 225 PHE A O 1
#

Secondary structure (DSSP, 8-sta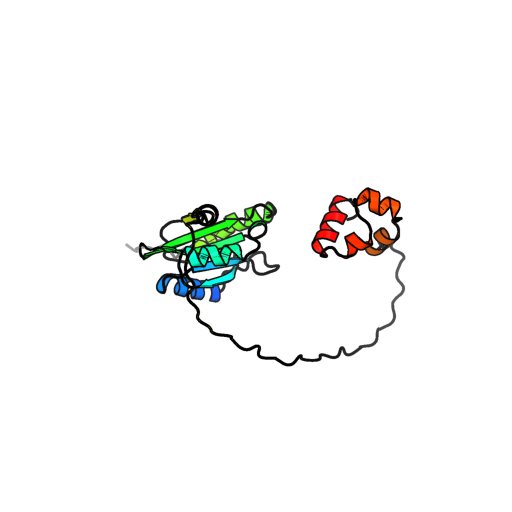te):
-----------------S-EE-HHHHHHHHHHHHHTEEEEEEEPTT-SSEEEEEEEEESHHHHHHHHHHTS-GGG-EEEEEEEETTTEEEEEEEE-TTS-HHHHHHHHHHHHHHHHHS----SEEEHHHHHHHTT---------------------------PPPPPPPPPPPP-----PPP-HHHHHHTS-HHHHHHHHSS-HHHHHTS-HHHHHHHHHHTT--

Foldseek 3Di:
DDDDDDDDPPPDPPPQLQADEDVQNQVLLVCQLVVQKKWKWFDDVVDLHYIDTPDIDHDFLVSVLVSCVVDPQQATWIWMWTGDPVSAIAIETGDHVNHPPVSVVSSVSCVCVSDVSRDGHDYHDYSVVSNVVPPDPDDDDDDDDDDDDDDDDDDDDDDDDDDDDDDDDDDDDDDDDDPDDPDLVVVVVVDDQVNVCVLQVDGPVVLVPDDPVVNVVSCVVSVSD

Sequence (225 aa):
MATFMTGTTSGGQAKGSGATVSDTVTSAWLNARNNGGFVLLSYELNSKTNVVVIAEGEGGIEGLSAAAQSLPLNSTVLWGGVATDSNTFKHVTFIGEDIGGLARGRASLHKNAVLNTIEGCVGEIDLAAILSTAEFPPPADEPETTKSSAALTLAHAPSPSFAPTLAPTPAPNPMPMTTTPASATAKEQALSDAAFLTTFGMSKEAFAKLPKWKQQAAKKKAGLF

InterPro domains:
  IPR003128 Villin headpiece [PF02209] (191-225)
  IPR003128 Villin headpiece [PS51089] (156-225)
  IPR003128 Villin headpiece [SM00153] (191-225)
  IPR036886 Villin headpiece domain superfamily [G3DSA:1.10.950.10] (173-225)
  IPR036886 Villin headpiece domain superfamily [SSF47050] (184-225)

Radius of gyration: 26.83 Å; chains: 1; bounding box: 52×75×80 Å

Organism: NCBI:txid1714386